Protein AF-A0A0F9JEU8-F1 (afdb_monomer)

Nearest PDB structures (foldseek):
  6m6z-assembly1_D  TM=2.615E-01  e=7.622E-01  Escherichia coli
  2ra1-assembly1_A  TM=3.436E-01  e=4.780E+00  Geobacillus stearothermophilus
  7e59-assembly2_A  TM=3.565E-01  e=8.970E+00  Homo sapiens

Sequence (219 aa):
MAKIRLFDRTQVGPTRAGAVKPGFNLAGGAGTAEIGAATSKFAGDIFNDLVATRAANEEAAFQGEVNTAIQGFETFVAANPGVGYDKLEKERDKMMTALDKAGQAATTRRAQQNNKNFMLKNKDFINQRTQTSMEAIRSKQELLTYESHRKKFMNNFDRAGLTELNEDMIESGLLNPEVTAAQQESDFAIIDKAERKVAVSNSVGIGFDAWQATITPED

Organism: NCBI:txid412755

Radius of gyration: 42.59 Å; Cα contacts (8 Å, |Δi|>4): 93; chains: 1; bounding box: 104×50×126 Å

Secondary structure (DSSP, 8-state):
----------------S----------SHHHHHHHHHHHHHHHHHHHHHHHHHHHHHHHHHHHHHHHHHHHHHHHHHHH-TT--HHHHHHHHHHHHHHHHHHHH--SSHHHHHHHHHHHHHHHHHHHHHHHHHHHHHHHHHHHHHHHHHHHHHHHTT-HHHHHHHHHHHHHTTSS-HHHHHHHHHHHHHHHHHHHHHHHHHHHHHHHHHHHHHHHS---

Structure (mmCIF, N/CA/C/O backbone):
data_AF-A0A0F9JEU8-F1
#
_entry.id   AF-A0A0F9JEU8-F1
#
loop_
_atom_site.group_PDB
_atom_site.id
_atom_site.type_symbol
_atom_site.label_atom_id
_atom_site.label_alt_id
_atom_site.label_comp_id
_atom_site.label_asym_id
_atom_site.label_entity_id
_atom_site.label_seq_id
_atom_site.pdbx_PDB_ins_code
_atom_site.Cartn_x
_atom_site.Cartn_y
_atom_site.Cartn_z
_atom_site.occupancy
_atom_site.B_iso_or_equiv
_atom_site.auth_seq_id
_atom_site.auth_comp_id
_atom_site.auth_asym_id
_atom_site.auth_atom_id
_atom_site.pdbx_PDB_model_num
ATOM 1 N N . MET A 1 1 ? 66.459 -28.095 -10.317 1.00 45.06 1 MET A N 1
ATOM 2 C CA . MET A 1 1 ? 67.278 -26.944 -10.755 1.00 45.06 1 MET A CA 1
ATOM 3 C C . MET A 1 1 ? 68.255 -27.412 -11.820 1.00 45.06 1 MET A C 1
ATOM 5 O O . MET A 1 1 ? 69.114 -28.219 -11.498 1.00 45.06 1 MET A O 1
ATOM 9 N N . ALA A 1 2 ? 68.150 -26.923 -13.054 1.00 34.38 2 ALA A N 1
ATOM 10 C CA . ALA A 1 2 ? 69.249 -27.004 -14.015 1.00 34.38 2 ALA A CA 1
ATOM 11 C C . ALA A 1 2 ? 69.164 -25.820 -14.986 1.00 34.38 2 ALA A C 1
ATOM 13 O O . ALA A 1 2 ? 68.094 -25.486 -15.485 1.00 34.38 2 ALA A O 1
ATOM 14 N N . LYS A 1 3 ? 70.307 -25.149 -15.131 1.00 41.06 3 LYS A N 1
ATOM 15 C CA . LYS A 1 3 ? 70.528 -23.842 -15.753 1.00 41.06 3 LYS A CA 1
ATOM 16 C C . LYS A 1 3 ? 70.492 -23.908 -17.282 1.00 41.06 3 LYS A C 1
ATOM 18 O O . LYS A 1 3 ? 71.005 -24.848 -17.881 1.00 41.06 3 LYS A O 1
ATOM 23 N N . ILE A 1 4 ? 69.986 -22.831 -17.876 1.00 36.28 4 ILE A N 1
ATOM 24 C CA . ILE A 1 4 ? 70.120 -22.471 -19.292 1.00 36.28 4 ILE A CA 1
ATOM 25 C C . ILE A 1 4 ? 71.612 -22.318 -19.644 1.00 36.28 4 ILE A C 1
ATOM 27 O O . ILE A 1 4 ? 72.352 -21.661 -18.909 1.00 36.28 4 ILE A O 1
ATOM 31 N N . ARG A 1 5 ? 72.043 -22.870 -20.787 1.00 41.50 5 ARG A N 1
ATOM 32 C CA . ARG A 1 5 ? 73.266 -22.451 -21.493 1.00 41.50 5 ARG A CA 1
ATOM 33 C C . ARG A 1 5 ? 72.882 -21.843 -22.842 1.00 41.50 5 ARG A C 1
ATOM 35 O O . ARG A 1 5 ? 72.136 -22.449 -23.605 1.00 41.50 5 ARG A O 1
ATOM 42 N N . LEU A 1 6 ? 73.378 -20.630 -23.081 1.00 38.28 6 LEU A N 1
ATOM 43 C CA . LEU A 1 6 ? 73.262 -19.878 -24.327 1.00 38.28 6 LEU A CA 1
ATOM 44 C C . LEU A 1 6 ? 74.212 -20.445 -25.400 1.00 38.28 6 LEU A C 1
ATOM 46 O O . LEU A 1 6 ? 75.369 -20.710 -25.098 1.00 38.28 6 LEU A O 1
ATOM 50 N N . PHE A 1 7 ? 73.668 -20.547 -26.616 1.00 43.84 7 PHE A N 1
ATOM 51 C CA . PHE A 1 7 ? 74.262 -20.539 -27.963 1.00 43.84 7 PHE A CA 1
ATOM 52 C C . PHE A 1 7 ? 75.636 -21.172 -28.213 1.00 43.84 7 PHE A C 1
ATOM 54 O O . PHE A 1 7 ? 76.659 -20.667 -27.763 1.00 43.84 7 PHE A O 1
ATOM 61 N N . ASP A 1 8 ? 75.648 -22.110 -29.162 1.00 37.62 8 ASP A N 1
ATOM 62 C CA . ASP A 1 8 ? 76.739 -22.203 -30.128 1.00 37.62 8 ASP A CA 1
ATOM 63 C C . ASP A 1 8 ? 76.172 -22.093 -31.554 1.00 37.62 8 ASP A C 1
ATOM 65 O O . ASP A 1 8 ? 75.192 -22.753 -31.910 1.00 37.62 8 ASP A O 1
ATOM 69 N N . ARG A 1 9 ? 76.733 -21.173 -32.345 1.00 47.56 9 ARG A N 1
ATOM 70 C CA . ARG A 1 9 ? 76.374 -20.928 -33.748 1.00 47.56 9 ARG A CA 1
ATOM 71 C C . ARG A 1 9 ? 77.194 -21.879 -34.608 1.00 47.56 9 ARG A C 1
ATOM 73 O O . ARG A 1 9 ? 78.380 -21.635 -34.794 1.00 47.56 9 ARG A O 1
ATOM 80 N N . THR A 1 10 ? 76.566 -22.855 -35.255 1.00 40.06 10 THR A N 1
ATOM 81 C CA . THR A 1 10 ? 77.188 -23.530 -36.402 1.00 40.06 10 THR A CA 1
ATOM 82 C C . THR A 1 10 ? 76.207 -23.699 -37.562 1.00 40.06 10 THR A C 1
ATOM 84 O O . THR A 1 10 ? 75.239 -24.442 -37.514 1.00 40.06 10 THR A O 1
ATOM 87 N N . GLN A 1 11 ? 76.504 -22.909 -38.595 1.00 37.16 11 GLN A N 1
ATOM 88 C CA . GLN A 1 11 ? 76.513 -23.263 -40.013 1.00 37.16 11 GLN A CA 1
ATOM 89 C C . GLN A 1 11 ? 75.235 -23.823 -40.655 1.00 37.16 11 GLN A C 1
ATOM 91 O O . GLN A 1 11 ? 74.875 -24.991 -40.565 1.00 37.16 11 GLN A O 1
ATOM 96 N N . VAL A 1 12 ? 74.638 -22.935 -41.446 1.00 42.06 12 VAL A N 1
ATOM 97 C CA . VAL A 1 12 ? 73.643 -23.201 -42.481 1.00 42.06 12 VAL A CA 1
ATOM 98 C C . VAL A 1 12 ? 74.287 -24.022 -43.608 1.00 42.06 12 VAL A C 1
ATOM 100 O O . VAL A 1 12 ? 75.257 -23.572 -44.217 1.00 42.06 12 VAL A O 1
ATOM 103 N N . GLY A 1 13 ? 73.732 -25.199 -43.903 1.00 34.91 13 GLY A N 1
ATOM 104 C CA . GLY A 1 13 ? 73.952 -25.947 -45.147 1.00 34.91 13 GLY A CA 1
ATOM 105 C C . GLY A 1 13 ? 72.694 -25.882 -46.030 1.00 34.91 13 GLY A C 1
ATOM 106 O O . GLY A 1 13 ? 71.591 -25.798 -45.486 1.00 34.91 13 GLY A O 1
ATOM 107 N N . PRO A 1 14 ? 72.809 -25.863 -47.372 1.00 47.00 14 PRO A N 1
ATOM 108 C CA . PRO A 1 14 ? 71.708 -25.471 -48.243 1.00 47.00 14 PRO A CA 1
ATOM 109 C C . PRO A 1 14 ? 70.804 -26.664 -48.561 1.00 47.00 14 PRO A C 1
ATOM 111 O O . PRO A 1 14 ? 71.251 -27.638 -49.165 1.00 47.00 14 PRO A O 1
ATOM 114 N N . THR A 1 15 ? 69.509 -26.557 -48.258 1.00 43.34 15 THR A N 1
ATOM 115 C CA . THR A 1 15 ? 68.510 -27.492 -48.793 1.00 43.34 15 THR A CA 1
ATOM 116 C C . THR A 1 15 ? 67.607 -26.767 -49.780 1.00 43.34 15 THR A C 1
ATOM 118 O O . THR A 1 15 ? 66.975 -25.755 -49.478 1.00 43.34 15 THR A O 1
ATOM 121 N N . ARG A 1 16 ? 67.636 -27.285 -51.008 1.00 39.69 16 ARG A N 1
ATOM 122 C CA . ARG A 1 16 ? 66.958 -26.813 -52.214 1.00 39.69 16 ARG A CA 1
ATOM 123 C C . ARG A 1 16 ? 65.457 -26.572 -52.022 1.00 39.69 16 ARG A C 1
ATOM 125 O O . ARG A 1 16 ? 64.758 -27.389 -51.437 1.00 39.69 16 ARG A O 1
ATOM 132 N N . ALA A 1 17 ? 65.020 -25.467 -52.629 1.00 47.41 17 ALA A N 1
ATOM 133 C CA . ALA A 1 17 ? 63.797 -25.285 -53.412 1.00 47.41 17 ALA A CA 1
ATOM 134 C C . ALA A 1 17 ? 62.627 -26.237 -53.107 1.00 47.41 17 ALA A C 1
ATOM 136 O O . ALA A 1 17 ? 62.612 -27.389 -53.530 1.00 47.41 17 ALA A O 1
ATOM 137 N N . GLY A 1 18 ? 61.606 -25.687 -52.452 1.00 39.47 18 GLY A N 1
ATOM 138 C CA . GLY A 1 18 ? 60.328 -26.367 -52.242 1.00 39.47 18 GLY A CA 1
ATOM 139 C C . GLY A 1 18 ? 59.450 -25.770 -51.145 1.00 39.47 18 GLY A C 1
ATOM 140 O O . GLY A 1 18 ? 58.496 -26.413 -50.728 1.00 39.47 18 GLY A O 1
ATOM 141 N N . ALA A 1 19 ? 59.742 -24.562 -50.649 1.00 40.84 19 ALA A N 1
ATOM 142 C CA . ALA A 1 19 ? 58.803 -23.839 -49.804 1.00 40.84 19 ALA A CA 1
ATOM 143 C C . ALA A 1 19 ? 57.653 -23.328 -50.681 1.00 40.84 19 ALA A C 1
ATOM 145 O O . ALA A 1 19 ? 57.771 -22.283 -51.326 1.00 40.84 19 ALA A O 1
ATOM 146 N N . VAL A 1 20 ? 56.535 -24.054 -50.697 1.00 45.78 20 VAL A N 1
ATOM 147 C CA . VAL A 1 20 ? 55.245 -23.469 -51.067 1.00 45.78 20 VAL A CA 1
ATOM 148 C C . VAL A 1 20 ? 54.921 -22.453 -49.974 1.00 45.78 20 VAL A C 1
ATOM 150 O O . VAL A 1 20 ? 54.308 -22.766 -48.957 1.00 45.78 20 VAL A O 1
ATOM 153 N N . LYS A 1 21 ? 55.408 -21.219 -50.149 1.00 40.53 21 LYS A N 1
ATOM 154 C CA . LYS A 1 21 ? 54.813 -20.060 -49.488 1.00 40.53 21 LYS A CA 1
ATOM 155 C C . LYS A 1 21 ? 53.321 -20.093 -49.839 1.00 40.53 21 LYS A C 1
ATOM 157 O O . LYS A 1 21 ? 53.025 -20.198 -51.032 1.00 40.53 21 LYS A O 1
ATOM 162 N N . PRO A 1 22 ? 52.382 -19.948 -48.888 1.00 42.78 22 PRO A N 1
ATOM 163 C CA . PRO A 1 22 ? 51.077 -19.441 -49.267 1.00 42.78 22 PRO A CA 1
ATOM 164 C C . PRO A 1 22 ? 51.339 -18.069 -49.889 1.00 42.78 22 PRO A C 1
ATOM 166 O O . PRO A 1 22 ? 51.809 -17.140 -49.229 1.00 42.78 22 PRO A O 1
ATOM 169 N N . GLY A 1 23 ? 51.188 -17.998 -51.209 1.00 41.78 23 GLY A N 1
ATOM 170 C CA . GLY A 1 23 ? 51.388 -16.779 -51.963 1.00 41.78 23 GLY A CA 1
ATOM 171 C C . GLY A 1 23 ? 50.326 -15.787 -51.534 1.00 41.78 23 GLY A C 1
ATOM 172 O O . GLY A 1 23 ? 49.188 -15.871 -51.982 1.00 41.78 23 GLY A O 1
ATOM 173 N N . PHE A 1 24 ? 50.695 -14.839 -50.677 1.00 46.44 24 PHE A N 1
ATOM 174 C CA . PHE A 1 24 ? 49.938 -13.607 -50.517 1.00 46.44 24 PHE A CA 1
ATOM 175 C C . PHE A 1 24 ? 50.181 -12.775 -51.784 1.00 46.44 24 PHE A C 1
ATOM 177 O O . PHE A 1 24 ? 51.025 -11.881 -51.828 1.00 46.44 24 PHE A O 1
ATOM 184 N N . ASN A 1 25 ? 49.514 -13.162 -52.873 1.00 42.53 25 ASN A N 1
ATOM 185 C CA . ASN A 1 25 ? 49.519 -12.414 -54.120 1.00 42.53 25 ASN A CA 1
ATOM 186 C C . ASN A 1 25 ? 48.622 -11.183 -53.927 1.00 42.53 25 ASN A C 1
ATOM 188 O O . ASN A 1 25 ? 47.421 -11.229 -54.159 1.00 42.53 25 ASN A O 1
ATOM 192 N N . LEU A 1 26 ? 49.227 -10.064 -53.521 1.00 47.22 26 LEU A N 1
ATOM 193 C CA . LEU A 1 26 ? 48.614 -8.725 -53.527 1.00 47.22 26 LEU A CA 1
ATOM 194 C C . LEU A 1 26 ? 48.578 -8.098 -54.936 1.00 47.22 26 LEU A C 1
ATOM 196 O O . LEU A 1 26 ? 48.436 -6.888 -55.085 1.00 47.22 26 LEU A O 1
ATOM 200 N N . ALA A 1 27 ? 48.724 -8.905 -55.987 1.00 46.31 27 ALA A N 1
ATOM 201 C CA . ALA A 1 27 ? 48.757 -8.455 -57.372 1.00 46.31 27 ALA A CA 1
ATOM 202 C C . ALA A 1 27 ? 47.426 -8.775 -58.064 1.00 46.31 27 ALA A C 1
ATOM 204 O O . ALA A 1 27 ? 47.308 -9.718 -58.839 1.00 46.31 27 ALA A O 1
ATOM 205 N N . GLY A 1 28 ? 46.406 -7.985 -57.748 1.00 42.31 28 GLY A N 1
ATOM 206 C CA . GLY A 1 28 ? 45.113 -8.000 -58.422 1.00 42.31 28 GLY A CA 1
ATOM 207 C C . GLY A 1 28 ? 44.112 -7.203 -57.603 1.00 42.31 28 GLY A C 1
ATOM 208 O O . GLY A 1 28 ? 43.964 -7.466 -56.413 1.00 42.31 28 GLY A O 1
ATOM 209 N N . GLY A 1 29 ? 43.413 -6.243 -58.215 1.00 50.72 29 GLY A N 1
ATOM 210 C CA . GLY A 1 29 ? 42.419 -5.383 -57.546 1.00 50.72 29 GLY A CA 1
ATOM 211 C C . GLY A 1 29 ? 41.265 -6.121 -56.842 1.00 50.72 29 GLY A C 1
ATOM 212 O O . GLY A 1 29 ? 40.431 -5.480 -56.214 1.00 50.72 29 GLY A O 1
ATOM 213 N N . ALA A 1 30 ? 41.233 -7.455 -56.915 1.00 51.88 30 ALA A N 1
ATOM 214 C CA . ALA A 1 30 ? 40.370 -8.337 -56.138 1.00 51.88 30 ALA A CA 1
ATOM 215 C C . ALA A 1 30 ? 40.839 -8.525 -54.679 1.00 51.88 30 ALA A C 1
ATOM 217 O O . ALA A 1 30 ? 40.004 -8.557 -53.784 1.00 51.88 30 ALA A O 1
ATOM 218 N N . GLY A 1 31 ? 42.149 -8.571 -54.396 1.00 48.16 31 GLY A N 1
ATOM 219 C CA . GLY A 1 31 ? 42.655 -8.803 -53.032 1.00 48.16 31 GLY A CA 1
ATOM 220 C C . GLY A 1 31 ? 42.423 -7.620 -52.087 1.00 48.16 31 GLY A C 1
ATOM 221 O O . GLY A 1 31 ? 42.107 -7.797 -50.914 1.00 48.16 31 GLY A O 1
ATOM 222 N N . THR A 1 32 ? 42.500 -6.391 -52.600 1.00 53.47 32 THR A N 1
ATOM 223 C CA . THR A 1 32 ? 42.121 -5.179 -51.855 1.00 53.47 32 THR A CA 1
ATOM 224 C C . THR A 1 32 ? 40.610 -5.078 -51.647 1.00 53.47 32 THR A C 1
ATOM 226 O O . THR A 1 32 ? 40.179 -4.588 -50.606 1.00 53.47 32 THR A O 1
ATOM 229 N N . ALA A 1 33 ? 39.805 -5.572 -52.593 1.00 55.12 33 ALA A N 1
ATOM 230 C CA . ALA A 1 33 ? 38.350 -5.627 -52.468 1.00 55.12 33 ALA A CA 1
ATOM 231 C C . ALA A 1 33 ? 37.895 -6.695 -51.458 1.00 55.12 33 ALA A C 1
ATOM 233 O O . ALA A 1 33 ? 36.996 -6.433 -50.664 1.00 55.12 33 ALA A O 1
ATOM 234 N N . GLU A 1 34 ? 38.545 -7.860 -51.424 1.00 55.25 34 GLU A N 1
ATOM 235 C CA . GLU A 1 34 ? 38.270 -8.929 -50.454 1.00 55.25 34 GLU A CA 1
ATOM 236 C C . GLU A 1 34 ? 38.723 -8.558 -49.036 1.00 55.25 34 GLU A C 1
ATOM 238 O O . GLU A 1 34 ? 37.967 -8.754 -48.083 1.00 55.25 34 GLU A O 1
ATOM 243 N N . ILE A 1 35 ? 39.904 -7.945 -48.884 1.00 56.97 35 ILE A N 1
ATOM 244 C CA . ILE A 1 35 ? 40.348 -7.393 -47.594 1.00 56.97 35 ILE A CA 1
ATOM 245 C C . ILE A 1 35 ? 39.413 -6.257 -47.169 1.00 56.97 35 ILE A C 1
ATOM 247 O O . ILE A 1 35 ? 38.987 -6.222 -46.017 1.00 56.97 35 ILE A O 1
ATOM 251 N N . GLY A 1 36 ? 39.024 -5.366 -48.085 1.00 58.28 36 GLY A N 1
ATOM 252 C CA . GLY A 1 36 ? 38.060 -4.297 -47.821 1.00 58.28 36 GLY A CA 1
ATOM 253 C C . GLY A 1 36 ? 36.711 -4.838 -47.345 1.00 58.28 36 GLY A C 1
ATOM 254 O O . GLY A 1 36 ? 36.214 -4.409 -46.310 1.00 58.28 36 GLY A O 1
ATOM 255 N N . ALA A 1 37 ? 36.166 -5.850 -48.022 1.00 61.12 37 ALA A N 1
ATOM 256 C CA . ALA A 1 37 ? 34.910 -6.492 -47.649 1.00 61.12 37 ALA A CA 1
ATOM 257 C C . ALA A 1 37 ? 34.995 -7.215 -46.294 1.00 61.12 37 ALA A C 1
ATOM 259 O O . ALA A 1 37 ? 34.089 -7.079 -45.473 1.00 61.12 37 ALA A O 1
ATOM 260 N N . ALA A 1 38 ? 36.087 -7.936 -46.021 1.00 58.25 38 ALA A N 1
ATOM 261 C CA . ALA A 1 38 ? 36.302 -8.601 -44.736 1.00 58.25 38 ALA A CA 1
ATOM 262 C C . ALA A 1 38 ? 36.457 -7.595 -43.584 1.00 58.25 38 ALA A C 1
ATOM 264 O O . ALA A 1 38 ? 35.874 -7.781 -42.517 1.00 58.25 38 ALA A O 1
ATOM 265 N N . THR A 1 39 ? 37.181 -6.496 -43.814 1.00 57.69 39 THR A N 1
ATOM 266 C CA . THR A 1 39 ? 37.390 -5.440 -42.812 1.00 57.69 39 THR A CA 1
ATOM 267 C C . THR A 1 39 ? 36.103 -4.648 -42.565 1.00 57.69 39 THR A C 1
ATOM 269 O O . THR A 1 39 ? 35.772 -4.367 -41.417 1.00 57.69 39 THR A O 1
ATOM 272 N N . SER A 1 40 ? 35.327 -4.342 -43.613 1.00 60.47 40 SER A N 1
ATOM 273 C CA . SER A 1 40 ? 34.014 -3.695 -43.490 1.00 60.47 40 SER A CA 1
ATOM 274 C C . SER A 1 40 ? 32.988 -4.588 -42.794 1.00 60.47 40 SER A C 1
ATOM 276 O O . SER A 1 40 ? 32.212 -4.089 -41.984 1.00 60.47 40 SER A O 1
ATOM 278 N N . LYS A 1 41 ? 32.999 -5.900 -43.060 1.00 66.50 41 LYS A N 1
ATOM 279 C CA . LYS A 1 41 ? 32.137 -6.864 -42.367 1.00 66.50 41 LYS A CA 1
ATOM 280 C C . LYS A 1 41 ? 32.501 -6.973 -40.886 1.00 66.50 41 LYS A C 1
ATOM 282 O O . LYS A 1 41 ? 31.626 -6.827 -40.046 1.00 66.50 41 LYS A O 1
ATOM 287 N N . PHE A 1 42 ? 33.786 -7.116 -40.564 1.00 67.12 42 PHE A N 1
ATOM 288 C CA . PHE A 1 42 ? 34.275 -7.132 -39.181 1.00 67.12 42 PHE A CA 1
ATOM 289 C C . PHE A 1 42 ? 33.932 -5.840 -38.424 1.00 67.12 42 PHE A C 1
ATOM 291 O O . PHE A 1 42 ? 33.458 -5.890 -37.292 1.00 67.12 42 PHE A O 1
ATOM 298 N N . ALA A 1 43 ? 34.107 -4.677 -39.060 1.00 69.19 43 ALA A N 1
ATOM 299 C CA . ALA A 1 43 ? 33.722 -3.392 -38.480 1.00 69.19 43 ALA A CA 1
ATOM 300 C C . ALA A 1 43 ? 32.199 -3.273 -38.277 1.00 69.19 43 ALA A C 1
ATOM 302 O O . ALA A 1 43 ? 31.759 -2.737 -37.261 1.00 69.19 43 ALA A O 1
ATOM 303 N N . GLY A 1 44 ? 31.398 -3.794 -39.212 1.00 78.69 44 GLY A N 1
ATOM 304 C CA . GLY A 1 44 ? 29.940 -3.851 -39.098 1.00 78.69 44 GLY A CA 1
ATOM 305 C C . GLY A 1 44 ? 29.468 -4.767 -37.968 1.00 78.69 44 GLY A C 1
ATOM 306 O O . GLY A 1 44 ? 28.603 -4.373 -37.190 1.00 78.69 44 GLY A O 1
ATOM 307 N N . ASP A 1 45 ? 30.072 -5.947 -37.835 1.00 81.56 45 ASP A N 1
ATOM 308 C CA . ASP A 1 45 ? 29.747 -6.922 -36.790 1.00 81.56 45 ASP A CA 1
ATOM 309 C C . ASP A 1 45 ? 30.096 -6.367 -35.396 1.00 81.56 45 ASP A C 1
ATOM 311 O O . ASP A 1 45 ? 29.244 -6.358 -34.510 1.00 81.56 45 ASP A O 1
ATOM 315 N N . ILE A 1 46 ? 31.282 -5.766 -35.225 1.00 81.06 46 ILE A N 1
ATOM 316 C CA . ILE A 1 46 ? 31.672 -5.101 -33.966 1.00 81.06 46 ILE A CA 1
ATOM 317 C C . ILE A 1 46 ? 30.736 -3.938 -33.623 1.00 81.06 46 ILE A C 1
ATOM 319 O O . ILE A 1 46 ? 30.356 -3.763 -32.464 1.00 81.06 46 ILE A O 1
ATOM 323 N N . PHE A 1 47 ? 30.363 -3.121 -34.609 1.00 80.44 47 PHE A N 1
ATOM 324 C CA . PHE A 1 47 ? 29.437 -2.014 -34.384 1.00 80.44 47 PHE A CA 1
ATOM 325 C C . PHE A 1 47 ? 28.054 -2.516 -33.945 1.00 80.44 47 PHE A C 1
ATOM 327 O O . PHE A 1 47 ? 27.474 -1.979 -33.000 1.00 80.44 47 PHE A O 1
ATOM 334 N N . ASN A 1 48 ? 27.547 -3.572 -34.583 1.00 84.31 48 ASN A N 1
ATOM 335 C CA . ASN A 1 48 ? 26.280 -4.197 -34.212 1.00 84.31 48 ASN A CA 1
ATOM 336 C C . ASN A 1 48 ? 26.322 -4.771 -32.788 1.00 84.31 48 ASN A 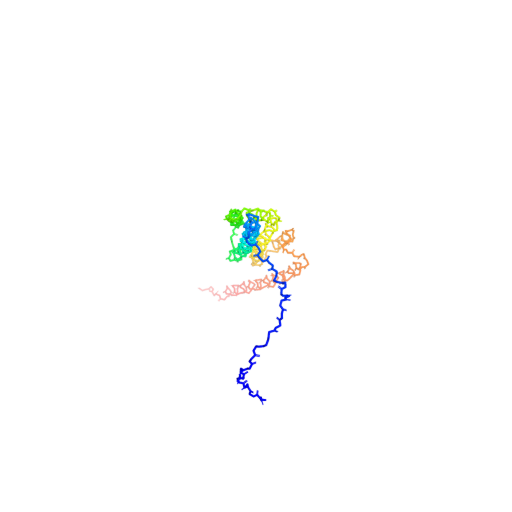C 1
ATOM 338 O O . ASN A 1 48 ? 25.381 -4.551 -32.020 1.00 84.31 48 ASN A O 1
ATOM 342 N N . ASP A 1 49 ? 27.421 -5.425 -32.408 1.00 87.38 49 ASP A N 1
ATOM 343 C CA . ASP A 1 49 ? 27.627 -5.952 -31.054 1.00 87.38 49 ASP A CA 1
ATOM 344 C C . ASP A 1 49 ? 27.692 -4.835 -30.003 1.00 87.38 49 ASP A C 1
ATOM 346 O O . ASP A 1 49 ? 27.080 -4.941 -28.936 1.00 87.38 49 ASP A O 1
ATOM 350 N N . LEU A 1 50 ? 28.36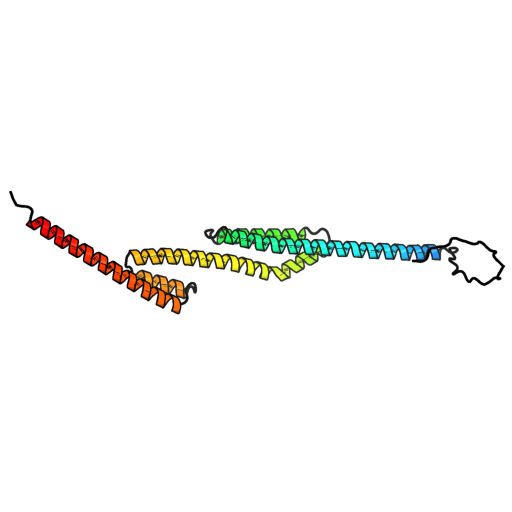2 -3.719 -30.309 1.00 86.38 50 LEU A N 1
ATOM 351 C CA . LEU A 1 50 ? 28.415 -2.539 -29.438 1.00 86.38 50 LEU A CA 1
ATOM 352 C C . LEU A 1 50 ? 27.028 -1.919 -29.231 1.00 86.38 50 LEU A C 1
ATOM 354 O O . LEU A 1 50 ? 26.655 -1.595 -28.101 1.00 86.38 50 LEU A O 1
ATOM 358 N N . VAL A 1 51 ? 26.239 -1.776 -30.300 1.00 86.06 51 VAL A N 1
ATOM 359 C CA . VAL A 1 51 ? 24.866 -1.253 -30.220 1.00 86.06 51 VAL A CA 1
ATOM 360 C C . VAL A 1 51 ? 23.962 -2.202 -29.429 1.00 86.06 51 VAL A C 1
ATOM 362 O O . VAL A 1 51 ? 23.170 -1.742 -28.604 1.00 86.06 51 VAL A O 1
ATOM 365 N N . ALA A 1 52 ? 24.091 -3.516 -29.631 1.00 88.19 52 ALA A N 1
ATOM 366 C CA . ALA A 1 52 ? 23.342 -4.518 -28.876 1.00 88.19 52 ALA A CA 1
ATOM 367 C C . ALA A 1 52 ? 23.703 -4.499 -27.383 1.00 88.19 52 ALA A C 1
ATOM 369 O O . ALA A 1 52 ? 22.808 -4.500 -26.538 1.00 88.19 52 ALA A O 1
ATOM 370 N N . THR A 1 53 ? 24.994 -4.406 -27.064 1.00 91.44 53 THR A N 1
ATOM 371 C CA . THR A 1 53 ? 25.493 -4.316 -25.685 1.00 91.44 53 THR A CA 1
ATOM 372 C C . THR A 1 53 ? 24.988 -3.051 -24.999 1.00 91.44 53 THR A C 1
ATOM 374 O O . THR A 1 53 ? 24.492 -3.104 -23.876 1.00 91.44 53 THR A O 1
ATOM 377 N N . ARG A 1 54 ? 25.042 -1.902 -25.685 1.00 90.62 54 ARG A N 1
ATOM 378 C CA . ARG A 1 54 ? 24.506 -0.645 -25.151 1.00 90.62 54 ARG A CA 1
ATOM 379 C C . ARG A 1 54 ? 23.009 -0.741 -24.870 1.00 90.62 54 ARG A C 1
ATOM 381 O O . ARG A 1 54 ? 22.573 -0.301 -23.812 1.00 90.62 54 ARG A O 1
ATOM 388 N N . ALA A 1 55 ? 22.240 -1.340 -25.779 1.00 90.56 55 ALA A N 1
ATOM 389 C CA . ALA A 1 55 ? 20.810 -1.536 -25.575 1.00 90.56 55 ALA A CA 1
ATOM 390 C C . ALA A 1 55 ? 20.510 -2.431 -24.360 1.00 90.56 55 ALA A C 1
ATOM 392 O O . ALA A 1 55 ? 19.615 -2.114 -23.584 1.00 90.56 55 ALA A O 1
ATOM 393 N N . ALA A 1 56 ? 21.282 -3.504 -24.163 1.00 91.12 56 ALA A N 1
ATOM 394 C CA . ALA A 1 56 ? 21.144 -4.378 -22.998 1.00 91.12 56 ALA A CA 1
ATOM 395 C C . ALA A 1 56 ? 21.468 -3.652 -21.679 1.00 91.12 56 ALA A C 1
ATOM 397 O O . ALA A 1 56 ? 20.759 -3.820 -20.691 1.00 91.12 56 ALA A O 1
ATOM 398 N N . ASN A 1 57 ? 22.498 -2.801 -21.669 1.00 92.44 57 ASN A N 1
ATOM 399 C CA . ASN A 1 57 ? 22.846 -2.003 -20.490 1.00 92.44 57 ASN A CA 1
ATOM 400 C C . ASN A 1 57 ? 21.761 -0.969 -20.150 1.00 92.44 57 ASN A C 1
ATOM 402 O O . ASN A 1 57 ? 21.432 -0.792 -18.980 1.00 92.44 57 ASN A O 1
ATOM 406 N N . GLU A 1 58 ? 21.189 -0.300 -21.157 1.00 92.50 58 GLU A N 1
ATOM 407 C CA . GLU A 1 58 ? 20.074 0.643 -20.970 1.00 92.50 58 GLU A CA 1
ATOM 408 C C . GLU A 1 58 ? 18.810 -0.060 -20.455 1.00 92.50 58 GLU A C 1
ATOM 410 O O . GLU A 1 58 ? 18.121 0.466 -19.582 1.00 92.50 58 GLU A O 1
ATOM 415 N N . GLU A 1 59 ? 18.525 -1.265 -20.952 1.00 91.75 59 GLU A N 1
ATOM 416 C CA . GLU A 1 59 ? 17.428 -2.099 -20.460 1.00 91.75 59 GLU A CA 1
ATOM 417 C C . GLU A 1 59 ? 17.639 -2.503 -18.994 1.00 91.75 59 GLU A C 1
ATOM 419 O O . GLU A 1 59 ? 16.735 -2.352 -18.172 1.00 91.75 59 GLU A O 1
ATOM 424 N N . ALA A 1 60 ? 18.840 -2.966 -18.639 1.00 91.56 60 ALA A N 1
ATOM 425 C CA . ALA A 1 60 ? 19.169 -3.338 -17.265 1.00 91.56 60 ALA A CA 1
ATOM 426 C C . ALA A 1 60 ? 19.067 -2.141 -16.304 1.00 91.56 60 ALA A C 1
ATOM 428 O O . ALA A 1 60 ? 18.528 -2.277 -15.204 1.00 91.56 60 ALA A O 1
ATOM 429 N N . ALA A 1 61 ? 19.533 -0.962 -16.727 1.00 93.31 61 ALA A N 1
ATOM 430 C CA . ALA A 1 61 ? 19.407 0.268 -15.950 1.00 93.31 61 ALA A CA 1
ATOM 431 C C . ALA A 1 61 ? 17.935 0.626 -15.693 1.00 93.31 61 ALA A C 1
ATOM 433 O O . ALA A 1 61 ? 17.560 0.898 -14.553 1.00 93.31 61 ALA A O 1
ATOM 434 N N . PHE A 1 62 ? 17.088 0.540 -16.723 1.00 94.81 62 PHE A N 1
ATOM 435 C CA . PHE A 1 62 ? 15.658 0.813 -16.597 1.00 94.81 62 PHE A CA 1
ATOM 436 C C . PHE A 1 62 ? 14.947 -0.170 -15.655 1.00 94.81 62 PHE A C 1
ATOM 438 O O . PHE A 1 62 ? 14.164 0.237 -14.799 1.00 94.81 62 PHE A O 1
ATOM 445 N N . GLN A 1 63 ? 15.247 -1.468 -15.748 1.00 93.38 63 GLN A N 1
ATOM 446 C CA . GLN A 1 63 ? 14.698 -2.458 -14.811 1.00 93.38 63 GLN A CA 1
ATOM 447 C C . GLN A 1 63 ? 15.135 -2.178 -13.360 1.00 93.38 63 GLN A C 1
ATOM 449 O O . GLN A 1 63 ? 14.351 -2.357 -12.425 1.00 93.38 63 GLN A O 1
ATOM 454 N N . GLY A 1 64 ? 16.365 -1.691 -13.165 1.00 93.56 64 GLY A N 1
ATOM 455 C CA . GLY A 1 64 ? 16.850 -1.207 -11.872 1.00 93.56 64 GLY A CA 1
ATOM 456 C C . GLY A 1 64 ? 16.059 -0.004 -11.345 1.00 93.56 64 GLY A C 1
ATOM 457 O O . GLY A 1 64 ? 15.682 0.013 -10.169 1.00 93.56 64 GLY A O 1
ATOM 458 N N . GLU A 1 65 ? 15.745 0.967 -12.206 1.00 93.56 65 GLU A N 1
ATOM 459 C CA . GLU A 1 65 ? 14.890 2.111 -11.856 1.00 93.56 65 GLU A CA 1
ATOM 460 C C . GLU A 1 65 ? 13.479 1.674 -11.457 1.00 93.56 65 GLU A C 1
ATOM 462 O O . GLU A 1 65 ? 12.965 2.163 -10.454 1.00 93.56 65 GLU A O 1
ATOM 467 N N . VAL A 1 66 ? 12.875 0.717 -12.170 1.00 94.12 66 VAL A N 1
ATOM 468 C CA . VAL A 1 66 ? 11.548 0.175 -11.823 1.00 94.12 66 VAL A CA 1
ATOM 469 C C . VAL A 1 66 ? 11.548 -0.409 -10.412 1.00 94.12 66 VAL A C 1
ATOM 471 O O . VAL A 1 66 ? 10.697 -0.055 -9.595 1.00 94.12 66 VAL A O 1
ATOM 474 N N . ASN A 1 67 ? 12.523 -1.261 -10.092 1.00 92.81 67 ASN A N 1
ATOM 475 C CA . ASN A 1 67 ? 12.628 -1.855 -8.759 1.00 92.81 67 ASN A CA 1
ATOM 476 C C . ASN A 1 67 ? 12.847 -0.797 -7.670 1.00 92.81 67 ASN A C 1
ATOM 478 O O . ASN A 1 67 ? 12.212 -0.858 -6.616 1.00 92.81 67 ASN A O 1
ATOM 482 N N . THR A 1 68 ? 13.702 0.190 -7.941 1.00 94.62 68 THR A N 1
ATOM 483 C CA . THR A 1 68 ? 13.981 1.296 -7.015 1.00 94.62 68 THR A CA 1
ATOM 484 C C . THR A 1 68 ? 12.736 2.148 -6.775 1.00 94.62 68 THR A C 1
ATOM 486 O O . THR A 1 68 ? 12.451 2.517 -5.638 1.00 94.62 68 THR A O 1
ATOM 489 N N . ALA A 1 69 ? 11.960 2.431 -7.822 1.00 94.00 69 ALA A N 1
ATOM 490 C CA . ALA A 1 69 ? 10.734 3.212 -7.726 1.00 94.00 69 ALA A CA 1
ATOM 491 C C . ALA A 1 69 ? 9.673 2.501 -6.873 1.00 94.00 69 ALA A C 1
ATOM 493 O O . ALA A 1 69 ? 9.097 3.121 -5.980 1.00 94.00 69 ALA A O 1
ATOM 494 N N . ILE A 1 70 ? 9.478 1.194 -7.084 1.00 93.31 70 ILE A N 1
ATOM 495 C CA . ILE A 1 70 ? 8.554 0.380 -6.280 1.00 93.31 70 ILE A CA 1
ATOM 496 C C . ILE A 1 70 ? 8.981 0.374 -4.810 1.00 93.31 70 ILE A C 1
ATOM 498 O O . ILE A 1 70 ? 8.168 0.666 -3.940 1.00 93.31 70 ILE A O 1
ATOM 502 N N . GLN A 1 71 ? 10.255 0.096 -4.523 1.00 91.56 71 GLN A N 1
ATOM 503 C CA . GLN A 1 71 ? 10.771 0.101 -3.149 1.00 91.56 71 GLN A CA 1
ATOM 504 C C . GLN A 1 71 ? 10.665 1.483 -2.495 1.00 91.56 71 GLN A C 1
ATOM 506 O O . GLN A 1 71 ? 10.352 1.593 -1.308 1.00 91.56 71 GLN A O 1
ATOM 511 N N . GLY A 1 72 ? 10.901 2.549 -3.263 1.00 92.06 72 GLY A N 1
ATOM 512 C CA . GLY A 1 72 ? 10.716 3.925 -2.814 1.00 92.06 72 GLY A CA 1
ATOM 513 C C . GLY A 1 72 ? 9.263 4.209 -2.440 1.00 92.06 72 GLY A C 1
ATOM 514 O O . GLY A 1 72 ? 9.008 4.789 -1.385 1.00 92.06 72 GLY A O 1
ATOM 515 N N . PHE A 1 73 ? 8.310 3.741 -3.250 1.00 92.94 73 PHE A N 1
ATOM 516 C CA . PHE A 1 73 ? 6.885 3.846 -2.947 1.00 92.94 73 PHE A CA 1
ATOM 517 C C . PHE A 1 73 ? 6.500 3.035 -1.701 1.00 92.94 73 PHE A C 1
ATOM 519 O O . PHE A 1 73 ? 5.856 3.571 -0.805 1.00 92.94 73 PHE A O 1
ATOM 526 N N . GLU A 1 74 ? 6.947 1.783 -1.590 1.00 90.62 74 GLU A N 1
ATOM 527 C CA . GLU A 1 74 ? 6.723 0.933 -0.408 1.00 90.62 74 GLU A CA 1
ATOM 528 C C . GLU A 1 74 ? 7.261 1.593 0.871 1.00 90.62 74 GLU A C 1
ATOM 530 O O . GLU A 1 74 ? 6.578 1.644 1.896 1.00 90.62 74 GLU A O 1
ATOM 535 N N . THR A 1 75 ? 8.460 2.174 0.795 1.00 90.62 75 THR A N 1
ATOM 536 C CA . THR A 1 75 ? 9.078 2.914 1.902 1.00 90.62 75 THR A CA 1
ATOM 537 C C . THR A 1 75 ? 8.281 4.169 2.251 1.00 90.62 75 THR A C 1
ATOM 539 O O . THR A 1 75 ? 8.054 4.449 3.428 1.00 90.62 75 THR A O 1
ATOM 542 N N . PHE A 1 76 ? 7.819 4.921 1.247 1.00 89.56 76 PHE A N 1
ATOM 543 C CA . PHE A 1 76 ? 6.975 6.097 1.449 1.00 89.56 76 PHE A CA 1
ATOM 544 C C . PHE A 1 76 ? 5.666 5.733 2.155 1.00 89.56 76 PHE A C 1
ATOM 546 O O . PHE A 1 76 ? 5.300 6.381 3.135 1.00 89.56 76 PHE A O 1
ATOM 553 N N . VAL A 1 77 ? 4.995 4.678 1.694 1.00 87.81 77 VAL A N 1
ATOM 554 C CA . VAL A 1 77 ? 3.757 4.156 2.279 1.00 87.81 77 VAL A CA 1
ATOM 555 C C . VAL A 1 77 ? 3.987 3.736 3.737 1.00 87.81 77 VAL A C 1
ATOM 557 O O . VAL A 1 77 ? 3.245 4.160 4.623 1.00 87.81 77 VAL A O 1
ATOM 560 N N . ALA A 1 78 ? 5.063 2.995 4.017 1.00 85.12 78 ALA A N 1
ATOM 561 C CA . ALA A 1 78 ? 5.414 2.565 5.371 1.00 85.12 78 ALA A CA 1
ATOM 562 C C . ALA A 1 78 ? 5.755 3.731 6.318 1.00 85.12 78 ALA A C 1
ATOM 564 O O . ALA A 1 78 ? 5.388 3.698 7.492 1.00 85.12 78 ALA A O 1
ATOM 565 N N . ALA A 1 79 ? 6.433 4.768 5.819 1.00 86.75 79 ALA A N 1
ATOM 566 C CA . ALA A 1 79 ? 6.801 5.950 6.598 1.00 86.75 79 ALA A CA 1
ATOM 567 C C . ALA A 1 79 ? 5.620 6.901 6.860 1.00 86.75 79 ALA A C 1
ATOM 569 O O . ALA A 1 79 ? 5.708 7.766 7.731 1.00 86.7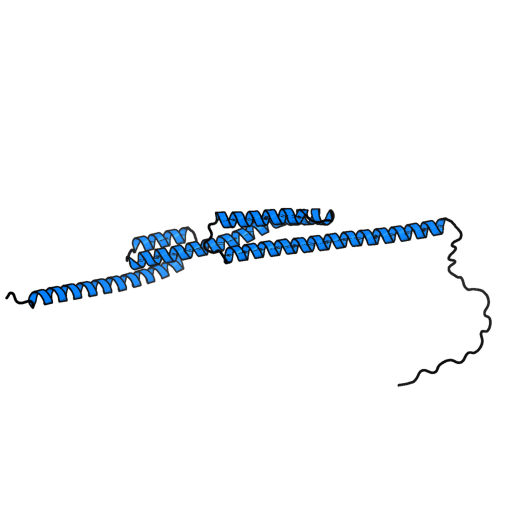5 79 ALA A O 1
ATOM 570 N N . ASN A 1 80 ? 4.517 6.756 6.121 1.00 85.19 80 ASN A N 1
ATOM 571 C CA . ASN A 1 80 ? 3.364 7.650 6.186 1.00 85.19 80 ASN A CA 1
ATOM 572 C C . ASN A 1 80 ? 2.061 6.892 6.507 1.00 85.19 80 ASN A C 1
ATOM 574 O O . ASN A 1 80 ? 1.082 7.009 5.766 1.00 85.19 80 ASN A O 1
ATOM 578 N N . PRO A 1 81 ? 1.990 6.168 7.640 1.00 77.44 81 PRO A N 1
ATOM 579 C CA . PRO A 1 81 ? 0.870 5.290 7.958 1.00 77.44 81 PRO A CA 1
ATOM 580 C C . PRO A 1 81 ? -0.423 6.031 8.298 1.00 77.44 81 PRO A C 1
ATOM 582 O O . PRO A 1 81 ? -1.407 5.371 8.571 1.00 77.44 81 PRO A O 1
ATOM 585 N N . GLY A 1 82 ? -0.449 7.368 8.328 1.00 76.25 82 GLY A N 1
ATOM 586 C CA . GLY A 1 82 ? -1.652 8.183 8.567 1.00 76.25 82 GLY A CA 1
ATOM 587 C C . GLY A 1 82 ? -2.097 8.999 7.350 1.00 76.25 82 GLY A C 1
ATOM 588 O O . GLY A 1 82 ? -2.996 9.828 7.453 1.00 76.25 82 GLY A O 1
ATOM 589 N N . VAL A 1 83 ? -1.433 8.833 6.204 1.00 82.31 83 VAL A N 1
ATOM 590 C CA . VAL A 1 83 ? -1.797 9.552 4.983 1.00 82.31 83 VAL A CA 1
ATOM 591 C C . VAL A 1 83 ? -3.050 8.929 4.365 1.00 82.31 83 VAL A C 1
ATOM 593 O O . VAL A 1 83 ? -3.169 7.710 4.280 1.00 82.31 83 VAL A O 1
ATOM 596 N N . GLY A 1 84 ? -3.979 9.784 3.928 1.00 81.38 84 GLY A N 1
ATOM 597 C CA . GLY A 1 84 ? -5.191 9.355 3.235 1.00 81.38 84 GLY A CA 1
ATOM 598 C C . GLY A 1 84 ? -4.900 8.709 1.878 1.00 81.38 84 GLY A C 1
ATOM 599 O O . GLY A 1 84 ? -3.941 9.079 1.189 1.00 81.38 84 GLY A O 1
ATOM 600 N N . TYR A 1 85 ? -5.766 7.776 1.487 1.00 82.19 85 TYR A N 1
ATOM 601 C CA . TYR A 1 85 ? -5.637 6.964 0.277 1.00 82.19 85 TYR A CA 1
ATOM 602 C C . TYR A 1 85 ? -5.438 7.807 -0.995 1.00 82.19 85 TYR A C 1
ATOM 604 O O . TYR A 1 85 ? -4.519 7.536 -1.762 1.00 82.19 85 TYR A O 1
ATOM 612 N N . ASP A 1 86 ? -6.161 8.921 -1.142 1.00 86.44 86 ASP A N 1
ATOM 613 C CA . ASP A 1 86 ? -6.023 9.848 -2.279 1.00 86.44 86 ASP A CA 1
ATOM 614 C C . ASP A 1 86 ? -4.590 10.355 -2.492 1.00 86.44 86 ASP A C 1
ATOM 616 O O . ASP A 1 86 ? -4.149 10.609 -3.615 1.00 86.44 86 ASP A O 1
ATOM 620 N N . LYS A 1 87 ? -3.841 10.562 -1.403 1.00 88.50 87 LYS A N 1
ATOM 621 C CA . LYS A 1 87 ? -2.456 11.033 -1.482 1.00 88.50 87 LYS A CA 1
ATOM 622 C C . LYS A 1 87 ? -1.503 9.881 -1.798 1.00 88.50 87 LYS A C 1
ATOM 624 O O . LYS A 1 87 ? -0.544 10.107 -2.533 1.00 88.50 87 LYS A O 1
ATOM 629 N N . LEU A 1 88 ? -1.777 8.672 -1.304 1.00 88.62 88 LEU A N 1
ATOM 630 C CA . LEU A 1 88 ? -1.035 7.473 -1.700 1.00 88.62 88 LEU A CA 1
ATOM 631 C C . LEU A 1 88 ? -1.234 7.177 -3.195 1.00 88.62 88 LEU A C 1
ATOM 633 O O . LEU A 1 88 ? -0.260 6.906 -3.892 1.00 88.62 88 LEU A O 1
ATOM 637 N N . GLU A 1 89 ? -2.456 7.322 -3.714 1.00 89.94 89 GLU A N 1
ATOM 638 C CA . GLU A 1 89 ? -2.740 7.137 -5.142 1.00 89.94 89 GLU A CA 1
ATOM 639 C C . GLU A 1 89 ? -2.025 8.171 -6.002 1.00 89.94 89 GLU A C 1
ATOM 641 O O . GLU A 1 89 ? -1.387 7.813 -6.988 1.00 89.94 89 GLU A O 1
ATOM 646 N N . LYS A 1 90 ? -2.036 9.444 -5.592 1.00 91.56 90 LYS A N 1
ATOM 647 C CA . LYS A 1 90 ? -1.282 10.491 -6.294 1.00 91.56 90 LYS A CA 1
ATOM 648 C C . LYS A 1 90 ? 0.214 10.186 -6.361 1.00 91.56 90 LYS A C 1
ATOM 650 O O . LYS A 1 90 ? 0.832 10.461 -7.386 1.00 91.56 90 LYS A O 1
ATOM 655 N N . GLU A 1 91 ? 0.813 9.649 -5.300 1.00 91.06 91 GLU A N 1
ATOM 656 C CA . GLU A 1 91 ? 2.231 9.262 -5.322 1.00 91.06 91 GLU A CA 1
ATOM 657 C C . GLU A 1 91 ? 2.490 8.023 -6.188 1.00 91.06 91 GLU A C 1
ATOM 659 O O . GLU A 1 91 ? 3.459 8.006 -6.950 1.00 91.06 91 GLU A O 1
ATOM 664 N N . ARG A 1 92 ? 1.591 7.032 -6.170 1.00 92.50 92 ARG A N 1
ATOM 665 C CA . ARG A 1 92 ? 1.644 5.888 -7.093 1.00 92.50 92 ARG A CA 1
ATOM 666 C C . ARG A 1 92 ? 1.582 6.360 -8.547 1.00 92.50 92 ARG A C 1
ATOM 668 O O . ARG A 1 92 ? 2.396 5.947 -9.368 1.00 92.50 92 ARG A O 1
ATOM 675 N N . ASP A 1 93 ? 0.660 7.258 -8.876 1.00 92.94 93 ASP A N 1
ATOM 676 C CA . ASP A 1 93 ? 0.470 7.748 -10.244 1.00 92.94 93 ASP A CA 1
ATOM 677 C C . ASP A 1 93 ? 1.668 8.578 -10.729 1.00 92.94 93 ASP A C 1
ATOM 679 O O . ASP A 1 93 ? 2.080 8.473 -11.891 1.00 92.94 93 ASP A O 1
ATOM 683 N N . LYS A 1 94 ? 2.289 9.359 -9.833 1.00 92.94 94 LYS A N 1
ATOM 684 C CA . LYS A 1 94 ? 3.565 10.039 -10.108 1.00 92.94 94 LYS A CA 1
ATOM 685 C C . LYS A 1 94 ? 4.679 9.042 -10.401 1.00 92.94 94 LYS A C 1
ATOM 687 O O . LYS A 1 94 ? 5.396 9.229 -11.383 1.00 92.94 94 LYS A O 1
ATOM 692 N N . MET A 1 95 ? 4.807 7.993 -9.587 1.00 94.00 95 MET A N 1
ATOM 693 C CA . MET A 1 95 ? 5.781 6.921 -9.797 1.00 94.00 95 MET A CA 1
ATOM 694 C C . MET A 1 95 ? 5.576 6.265 -11.169 1.00 94.00 95 MET A C 1
ATOM 696 O O . MET A 1 95 ? 6.514 6.199 -11.960 1.00 94.00 95 MET A O 1
ATOM 700 N N . MET A 1 96 ? 4.346 5.862 -11.499 1.00 93.38 96 MET A N 1
ATOM 701 C CA . MET A 1 96 ? 4.022 5.245 -12.791 1.00 93.38 96 MET A CA 1
ATOM 702 C C . MET A 1 96 ? 4.337 6.170 -13.970 1.00 93.38 96 MET A C 1
ATOM 704 O O . MET A 1 96 ? 4.952 5.747 -14.946 1.00 93.38 96 MET A O 1
ATOM 708 N N . THR A 1 97 ? 3.996 7.454 -13.854 1.00 92.88 97 THR A N 1
ATOM 709 C CA . THR A 1 97 ? 4.315 8.461 -14.877 1.00 92.88 97 THR A CA 1
ATOM 710 C C . THR A 1 97 ? 5.826 8.640 -15.053 1.00 92.88 97 THR A C 1
ATOM 712 O O . THR A 1 97 ? 6.304 8.830 -16.173 1.00 92.88 97 THR A O 1
ATOM 715 N N . ALA A 1 98 ? 6.595 8.605 -13.962 1.00 92.12 98 ALA A N 1
ATOM 716 C CA . ALA A 1 98 ? 8.051 8.694 -14.014 1.00 92.12 98 ALA A CA 1
ATOM 717 C C . ALA A 1 98 ? 8.665 7.466 -14.699 1.00 92.12 98 ALA A C 1
ATOM 719 O O . ALA A 1 98 ? 9.536 7.631 -15.551 1.00 92.12 98 ALA A O 1
ATOM 720 N N . LEU A 1 99 ? 8.162 6.262 -14.407 1.00 93.56 99 LEU A N 1
ATOM 721 C CA . LEU A 1 99 ? 8.601 5.025 -15.057 1.00 93.56 99 LEU A CA 1
ATOM 722 C C . LEU A 1 99 ? 8.277 5.007 -16.554 1.00 93.56 99 LEU A C 1
ATOM 724 O O . LEU A 1 99 ? 9.131 4.642 -17.362 1.00 93.56 99 LEU A O 1
ATOM 728 N N . ASP A 1 100 ? 7.089 5.471 -16.948 1.00 90.88 100 ASP A N 1
ATOM 729 C CA . ASP A 1 100 ? 6.725 5.587 -18.364 1.00 90.88 100 ASP A CA 1
ATOM 730 C C . ASP A 1 100 ? 7.660 6.556 -19.114 1.00 90.88 100 ASP A C 1
ATOM 732 O O . ASP A 1 100 ? 8.049 6.288 -20.254 1.00 90.88 100 ASP A O 1
ATOM 736 N N . LYS A 1 101 ? 8.074 7.661 -18.475 1.00 91.25 101 LYS A N 1
ATOM 737 C CA . LYS A 1 101 ? 9.056 8.607 -19.038 1.00 91.25 101 LYS A CA 1
ATOM 738 C C . LYS A 1 101 ? 10.464 8.017 -19.099 1.00 91.25 101 LYS A C 1
ATOM 740 O O . LYS A 1 101 ? 11.127 8.150 -20.126 1.00 91.25 101 LYS A O 1
ATOM 745 N N . ALA A 1 102 ? 10.910 7.354 -18.036 1.00 89.38 102 ALA A N 1
ATOM 746 C CA . ALA A 1 102 ? 12.220 6.712 -17.970 1.00 89.38 102 ALA A CA 1
ATOM 747 C C . ALA A 1 102 ? 12.376 5.630 -19.050 1.00 89.38 102 ALA A C 1
ATOM 749 O O . ALA A 1 102 ? 13.385 5.587 -19.754 1.00 89.38 102 ALA A O 1
ATOM 750 N N . GLY A 1 103 ? 11.325 4.840 -19.294 1.00 87.00 103 GLY A N 1
ATOM 751 C CA . GLY A 1 103 ? 11.324 3.827 -20.349 1.00 87.00 103 GLY A CA 1
ATOM 752 C C . GLY A 1 103 ? 11.504 4.409 -21.757 1.00 87.00 103 GLY A C 1
ATOM 753 O O . GLY A 1 103 ? 12.089 3.759 -22.624 1.00 87.00 103 GLY A O 1
ATOM 754 N N . GLN A 1 104 ? 11.055 5.649 -21.981 1.00 89.06 104 GLN A N 1
ATOM 755 C CA . GLN A 1 104 ? 11.204 6.374 -23.249 1.00 89.06 104 GLN A CA 1
ATOM 756 C C . GLN A 1 104 ? 12.550 7.101 -23.383 1.00 89.06 104 GLN A C 1
ATOM 758 O O . GLN A 1 104 ? 12.949 7.428 -24.499 1.00 89.06 104 GLN A O 1
ATOM 763 N N . ALA A 1 105 ? 13.257 7.343 -22.275 1.00 89.56 105 ALA A N 1
AT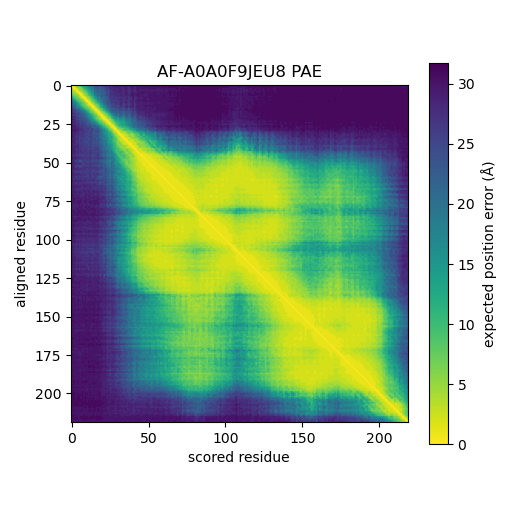OM 764 C CA . ALA A 1 105 ? 14.498 8.116 -22.246 1.00 89.56 105 ALA A CA 1
ATOM 765 C C . ALA A 1 105 ? 15.727 7.350 -22.772 1.00 89.56 105 ALA A C 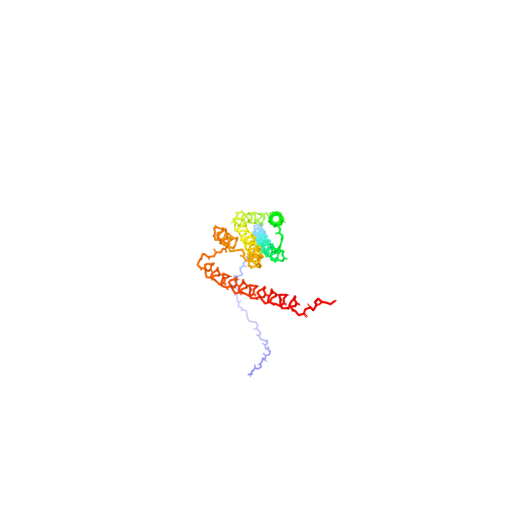1
ATOM 767 O O . ALA A 1 105 ? 16.789 7.946 -22.958 1.00 89.56 105 ALA A O 1
ATOM 768 N N . ALA A 1 106 ? 15.599 6.043 -23.027 1.00 90.69 106 ALA A N 1
ATOM 769 C CA . ALA A 1 106 ? 16.675 5.234 -23.586 1.00 90.69 106 ALA A CA 1
ATOM 770 C C . ALA A 1 106 ? 17.180 5.810 -24.921 1.00 90.69 106 ALA A C 1
ATOM 772 O O . ALA A 1 106 ? 16.400 6.300 -25.741 1.00 90.69 106 ALA A O 1
ATOM 773 N N . THR A 1 107 ? 18.493 5.750 -25.155 1.00 87.38 107 THR A N 1
ATOM 774 C CA . THR A 1 107 ? 19.103 6.375 -26.341 1.00 87.38 107 THR A CA 1
ATOM 775 C C . THR A 1 107 ? 19.122 5.443 -27.545 1.00 87.38 107 THR A C 1
A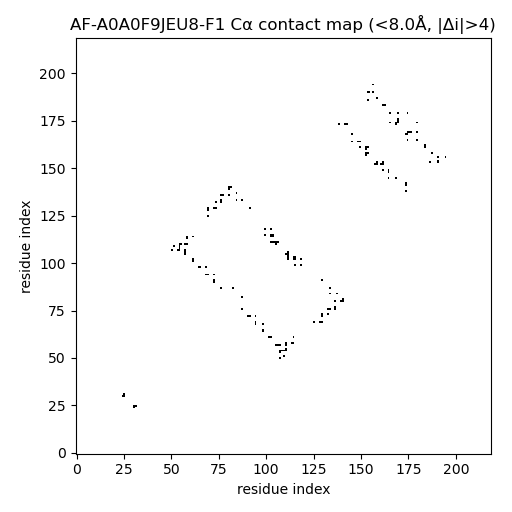TOM 777 O O . THR A 1 107 ? 19.129 5.893 -28.691 1.00 87.38 107 THR A O 1
ATOM 780 N N . THR A 1 108 ? 19.087 4.132 -27.307 1.00 89.75 108 THR A N 1
ATOM 781 C CA . THR A 1 108 ? 18.999 3.135 -28.370 1.00 89.75 108 THR A CA 1
ATOM 782 C C . THR A 1 108 ? 17.541 2.785 -28.671 1.00 89.75 108 THR A C 1
ATOM 784 O O . THR A 1 108 ? 16.749 2.477 -27.781 1.00 89.75 108 THR A O 1
ATOM 787 N N . ARG A 1 109 ? 17.174 2.751 -29.960 1.00 89.62 109 ARG A N 1
ATOM 788 C CA . ARG A 1 109 ? 15.812 2.378 -30.397 1.00 89.62 109 ARG A CA 1
ATOM 789 C C . ARG A 1 109 ? 15.405 0.981 -29.914 1.00 89.62 109 ARG A C 1
ATOM 791 O O . ARG A 1 109 ? 14.241 0.749 -29.597 1.00 89.62 109 ARG A O 1
ATOM 798 N N . ARG A 1 110 ? 16.375 0.060 -29.843 1.00 89.12 110 ARG A N 1
ATOM 799 C CA . ARG A 1 110 ? 16.177 -1.296 -29.318 1.00 89.12 110 ARG A CA 1
ATOM 800 C C . ARG A 1 110 ? 15.809 -1.270 -27.831 1.00 89.12 110 ARG A C 1
ATOM 802 O O . ARG A 1 110 ? 14.815 -1.891 -27.472 1.00 89.12 110 ARG A O 1
ATOM 809 N N . ALA A 1 111 ? 16.531 -0.515 -26.998 1.00 88.94 111 ALA A N 1
ATOM 810 C CA . ALA A 1 111 ? 16.188 -0.385 -25.582 1.00 88.94 111 ALA A CA 1
ATOM 811 C C . ALA A 1 111 ? 14.847 0.325 -25.373 1.00 88.94 111 ALA A C 1
ATOM 813 O O . ALA A 1 111 ? 14.048 -0.146 -24.578 1.00 88.94 111 ALA A O 1
ATOM 814 N N . GLN A 1 112 ? 14.526 1.378 -26.137 1.00 92.06 112 GLN A N 1
ATOM 815 C CA . GLN A 1 112 ? 13.207 2.031 -26.060 1.00 92.06 112 GLN A CA 1
ATOM 816 C C . GLN A 1 112 ? 12.057 1.036 -26.285 1.00 92.06 112 GLN A C 1
ATOM 818 O O . GLN A 1 112 ? 11.068 1.029 -25.551 1.00 92.06 112 GLN A O 1
ATOM 823 N N . GLN A 1 113 ? 12.182 0.172 -27.297 1.00 91.75 113 GLN A N 1
ATOM 824 C CA . GLN A 1 113 ? 11.166 -0.835 -27.593 1.00 91.75 113 GLN A CA 1
ATOM 825 C C . GLN A 1 113 ? 11.123 -1.941 -26.530 1.00 91.75 113 GLN A C 1
ATOM 827 O O . GLN A 1 113 ? 10.031 -2.351 -26.131 1.00 91.75 113 GLN A O 1
ATOM 832 N N . ASN A 1 114 ? 12.281 -2.383 -26.033 1.00 92.12 114 ASN A N 1
ATOM 833 C CA . ASN A 1 114 ? 12.367 -3.358 -24.945 1.00 92.12 114 ASN A CA 1
ATOM 834 C C . ASN A 1 114 ? 11.752 -2.815 -23.650 1.00 92.12 114 ASN A C 1
ATOM 836 O O . ASN A 1 114 ? 10.900 -3.480 -23.071 1.00 92.12 114 ASN A O 1
ATOM 840 N N . ASN A 1 115 ? 12.089 -1.589 -23.251 1.00 93.00 115 ASN A N 1
ATOM 841 C CA . ASN A 1 115 ? 11.562 -0.924 -22.059 1.00 93.00 115 ASN A CA 1
ATOM 842 C C . ASN A 1 115 ? 10.048 -0.716 -22.157 1.00 93.00 115 ASN A C 1
ATOM 844 O O . ASN A 1 115 ? 9.315 -1.002 -21.211 1.00 93.00 115 ASN A O 1
ATOM 848 N N . LYS A 1 116 ? 9.549 -0.303 -23.330 1.00 91.69 116 LYS A N 1
ATOM 849 C CA . LYS A 1 116 ? 8.106 -0.216 -23.585 1.00 91.69 116 LYS A CA 1
ATOM 850 C C . LYS A 1 116 ? 7.425 -1.576 -23.426 1.00 91.69 116 LYS A C 1
ATOM 852 O O . LYS A 1 116 ? 6.396 -1.673 -22.761 1.00 91.69 116 LYS A O 1
ATOM 857 N N . ASN A 1 117 ? 7.989 -2.626 -24.019 1.00 91.62 117 ASN A N 1
ATOM 858 C CA . ASN A 1 117 ? 7.451 -3.981 -23.903 1.00 91.62 117 ASN A CA 1
ATOM 859 C C . ASN A 1 117 ? 7.518 -4.501 -22.460 1.00 91.62 117 ASN A C 1
ATOM 861 O O . ASN A 1 117 ? 6.599 -5.189 -22.023 1.00 91.62 117 ASN A O 1
ATOM 865 N N . PHE A 1 118 ? 8.576 -4.165 -21.722 1.00 92.06 118 PHE A N 1
ATOM 866 C CA . PHE A 1 118 ? 8.715 -4.481 -20.307 1.00 92.06 118 PHE A CA 1
ATOM 867 C C . PHE A 1 118 ? 7.595 -3.826 -19.498 1.00 92.06 118 PHE A C 1
ATOM 869 O O . PHE A 1 118 ? 6.899 -4.528 -18.768 1.00 92.06 118 PHE A O 1
ATOM 876 N N . MET A 1 119 ? 7.361 -2.522 -19.673 1.00 93.06 119 MET A N 1
ATOM 877 C CA . MET A 1 119 ? 6.283 -1.821 -18.972 1.00 93.06 119 MET A CA 1
ATOM 878 C C . MET A 1 119 ? 4.917 -2.398 -19.322 1.00 93.06 119 MET A C 1
ATOM 880 O O . MET A 1 119 ? 4.140 -2.686 -18.424 1.00 93.06 119 MET A O 1
ATOM 884 N N . LEU A 1 120 ? 4.637 -2.662 -20.600 1.00 90.44 120 LEU A N 1
ATOM 885 C CA . LEU A 1 120 ? 3.367 -3.267 -21.015 1.00 90.44 120 LEU A CA 1
ATOM 886 C C . LEU A 1 120 ? 3.106 -4.626 -20.352 1.00 90.44 120 LEU A C 1
ATOM 888 O O . LEU A 1 120 ? 1.966 -4.923 -20.017 1.00 90.44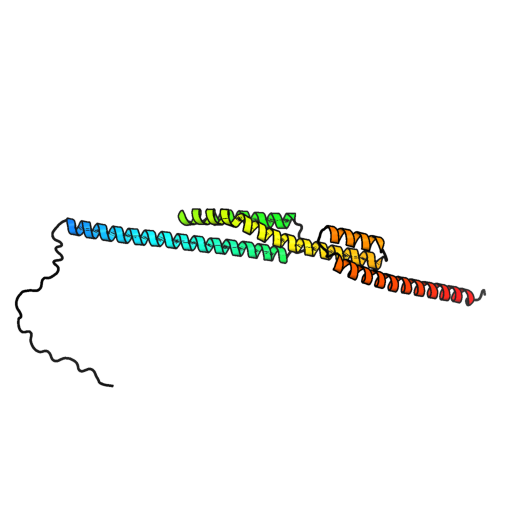 120 LEU A O 1
ATOM 892 N N . LYS A 1 121 ? 4.148 -5.439 -20.151 1.00 92.06 121 LYS A N 1
ATOM 893 C CA . LYS A 1 121 ? 4.026 -6.757 -19.511 1.00 92.06 121 LYS A CA 1
ATOM 894 C C . LYS A 1 121 ? 3.942 -6.686 -17.988 1.00 92.06 121 LYS A C 1
ATOM 896 O O . LYS A 1 121 ? 3.305 -7.538 -17.385 1.00 92.06 121 LYS A O 1
ATOM 901 N N . ASN A 1 122 ? 4.610 -5.712 -17.372 1.00 92.06 122 ASN A N 1
ATOM 902 C CA . ASN A 1 122 ? 4.769 -5.648 -15.918 1.00 92.06 122 ASN A CA 1
ATOM 903 C C . ASN A 1 122 ? 3.877 -4.600 -15.248 1.00 92.06 122 ASN A C 1
ATOM 905 O O . ASN A 1 122 ? 3.824 -4.562 -14.025 1.00 92.06 122 ASN A O 1
ATOM 909 N N . LYS A 1 123 ? 3.166 -3.760 -16.006 1.00 89.94 123 LYS A N 1
ATOM 910 C CA . LYS A 1 123 ? 2.320 -2.691 -15.457 1.00 89.94 123 LYS A CA 1
ATOM 911 C C . LYS A 1 123 ? 1.314 -3.210 -14.435 1.00 89.94 123 LYS A C 1
ATOM 913 O O . LYS A 1 123 ? 1.201 -2.628 -13.362 1.00 89.94 123 LYS A O 1
ATOM 918 N N . ASP A 1 124 ? 0.647 -4.319 -14.734 1.00 90.56 124 ASP A N 1
ATOM 919 C CA . ASP A 1 124 ? -0.337 -4.907 -13.822 1.00 90.56 124 ASP A CA 1
ATOM 920 C C . ASP A 1 124 ? 0.318 -5.434 -12.545 1.00 90.56 124 ASP A C 1
ATOM 922 O O . ASP A 1 124 ? -0.185 -5.188 -11.453 1.00 90.56 124 ASP A O 1
ATOM 926 N N . PHE A 1 125 ? 1.486 -6.070 -12.658 1.00 90.81 125 PHE A N 1
ATOM 927 C CA . PHE A 1 125 ? 2.258 -6.519 -11.499 1.00 90.81 125 PHE A CA 1
ATOM 928 C C . PHE A 1 125 ? 2.711 -5.345 -10.616 1.00 90.81 125 PHE A C 1
ATOM 930 O O . PHE A 1 125 ? 2.580 -5.396 -9.394 1.00 90.81 125 PHE A O 1
ATOM 937 N N . ILE A 1 126 ? 3.211 -4.267 -11.227 1.00 90.62 126 ILE A N 1
ATOM 938 C CA . ILE A 1 126 ? 3.620 -3.051 -10.512 1.00 90.62 126 ILE A CA 1
ATOM 939 C C . ILE A 1 126 ? 2.409 -2.440 -9.794 1.00 90.62 126 ILE A C 1
ATOM 941 O O . ILE A 1 126 ? 2.485 -2.131 -8.604 1.00 90.62 126 ILE A O 1
ATOM 945 N N . ASN A 1 127 ? 1.273 -2.328 -10.488 1.00 90.00 127 ASN A N 1
ATOM 946 C CA . ASN A 1 127 ? 0.029 -1.825 -9.911 1.00 90.00 127 ASN A CA 1
ATOM 947 C C . ASN A 1 127 ? -0.413 -2.671 -8.714 1.00 90.00 127 ASN A C 1
ATOM 949 O O . ASN A 1 127 ? -0.602 -2.117 -7.635 1.00 90.00 127 ASN A O 1
ATOM 953 N N . GLN A 1 128 ? -0.489 -3.995 -8.865 1.00 89.62 128 GLN A N 1
ATOM 954 C CA . GLN A 1 128 ? -0.866 -4.906 -7.781 1.00 89.62 128 GLN A CA 1
ATOM 955 C C . GLN A 1 128 ? 0.052 -4.749 -6.569 1.00 89.62 128 GLN A C 1
ATOM 957 O O . GLN A 1 128 ? -0.420 -4.570 -5.452 1.00 89.62 128 GLN A O 1
ATOM 962 N N . ARG A 1 129 ? 1.371 -4.726 -6.779 1.00 89.56 129 ARG A N 1
ATOM 963 C CA . ARG A 1 129 ? 2.342 -4.600 -5.686 1.00 89.56 129 ARG A CA 1
ATOM 964 C C . ARG A 1 129 ? 2.209 -3.278 -4.922 1.00 89.56 129 ARG A C 1
ATOM 966 O O . ARG A 1 129 ? 2.268 -3.257 -3.689 1.00 89.56 129 ARG A O 1
ATOM 973 N N . THR A 1 130 ? 1.986 -2.176 -5.637 1.00 89.00 130 THR A N 1
ATOM 974 C CA . THR A 1 130 ? 1.738 -0.874 -4.996 1.00 89.00 130 THR A CA 1
ATOM 975 C C . THR A 1 130 ? 0.391 -0.834 -4.272 1.00 89.00 130 THR A C 1
ATOM 977 O O . THR A 1 130 ? 0.327 -0.322 -3.156 1.00 89.00 130 THR A O 1
ATOM 980 N N . GLN A 1 131 ? -0.658 -1.439 -4.838 1.00 88.31 131 GLN A N 1
ATOM 981 C CA . GLN A 1 131 ? -1.978 -1.548 -4.209 1.00 88.31 131 GLN A CA 1
ATOM 982 C C . GLN A 1 131 ? -1.932 -2.364 -2.918 1.00 88.31 131 GLN A C 1
ATOM 984 O O . GLN A 1 131 ? -2.366 -1.866 -1.886 1.00 88.31 131 GLN A O 1
ATOM 989 N N . THR A 1 132 ? -1.311 -3.547 -2.925 1.00 88.12 132 THR A N 1
ATOM 990 C CA . THR A 1 132 ? -1.126 -4.362 -1.714 1.00 88.12 132 THR A CA 1
ATOM 991 C C . THR A 1 132 ? -0.415 -3.582 -0.608 1.00 88.12 132 THR A C 1
ATOM 993 O O . THR A 1 132 ? -0.783 -3.673 0.561 1.00 88.12 132 THR A O 1
ATOM 996 N N . SER A 1 133 ? 0.583 -2.768 -0.962 1.00 86.44 133 SER A N 1
ATOM 997 C CA . SER A 1 133 ? 1.275 -1.924 0.017 1.00 86.44 133 SER A CA 1
ATOM 998 C C . SER A 1 133 ? 0.347 -0.875 0.633 1.00 86.44 133 SER A C 1
ATOM 1000 O O . SER A 1 133 ? 0.387 -0.644 1.842 1.00 86.44 133 SER A O 1
ATOM 1002 N N . MET A 1 134 ? -0.512 -0.258 -0.182 1.00 88.88 134 MET A N 1
ATOM 1003 C CA . MET A 1 134 ? -1.510 0.706 0.285 1.00 88.88 134 MET A CA 1
ATOM 1004 C C . MET A 1 134 ? -2.578 0.042 1.166 1.00 88.88 134 MET A C 1
ATOM 1006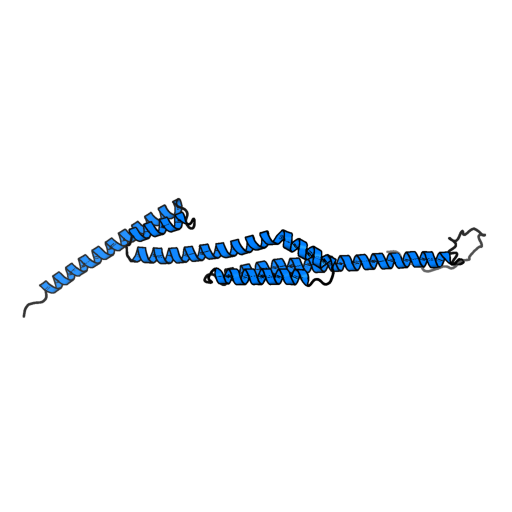 O O . MET A 1 134 ? -2.906 0.572 2.227 1.00 88.88 134 MET A O 1
ATOM 1010 N N . GLU A 1 135 ? -3.080 -1.128 0.769 1.00 85.38 135 GLU A N 1
ATOM 1011 C CA . GLU A 1 135 ? -4.066 -1.915 1.521 1.00 85.38 135 GLU A CA 1
ATOM 1012 C C . GLU A 1 135 ? -3.523 -2.357 2.882 1.00 85.38 135 GLU A C 1
ATOM 1014 O O . GLU A 1 135 ? -4.204 -2.212 3.892 1.00 85.38 135 GLU A O 1
ATOM 1019 N N . ALA A 1 136 ? -2.264 -2.793 2.954 1.00 81.62 136 ALA A N 1
ATOM 1020 C CA . ALA A 1 136 ? -1.642 -3.173 4.220 1.00 81.62 136 ALA A CA 1
ATOM 1021 C C . ALA A 1 136 ? -1.576 -2.007 5.226 1.00 81.62 136 ALA A C 1
ATOM 1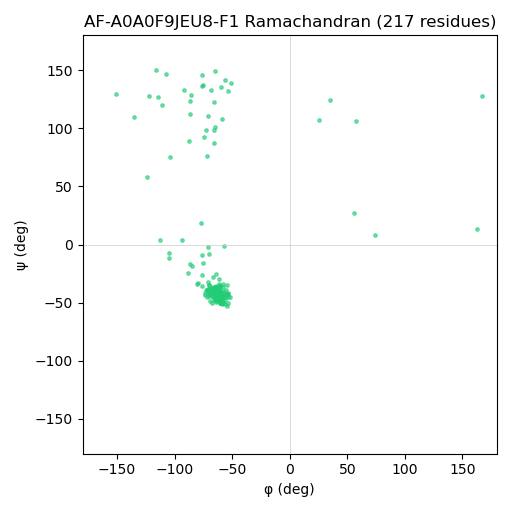023 O O . ALA A 1 136 ? -1.719 -2.217 6.434 1.00 81.62 136 ALA A O 1
ATOM 1024 N N . ILE A 1 137 ? -1.360 -0.772 4.757 1.00 80.19 137 ILE A N 1
ATOM 1025 C CA . ILE A 1 137 ? -1.434 0.416 5.621 1.00 80.19 137 ILE A CA 1
ATOM 1026 C C . ILE A 1 137 ? -2.874 0.747 5.986 1.00 80.19 137 ILE A C 1
ATOM 1028 O O . ILE A 1 137 ? -3.124 1.076 7.144 1.00 80.19 137 ILE A O 1
ATOM 1032 N N . ARG A 1 138 ? -3.817 0.610 5.050 1.00 80.00 138 ARG A N 1
ATOM 1033 C CA . ARG A 1 138 ? -5.243 0.793 5.325 1.00 80.00 138 ARG A CA 1
ATOM 1034 C C . ARG A 1 138 ? -5.712 -0.133 6.447 1.00 80.00 138 ARG A C 1
ATOM 1036 O O . ARG A 1 138 ? -6.235 0.361 7.438 1.00 80.00 138 ARG A O 1
ATOM 1043 N N . SER A 1 139 ? -5.426 -1.431 6.367 1.00 83.12 139 SER A N 1
ATOM 1044 C CA . SER A 1 139 ? -5.794 -2.375 7.428 1.00 83.12 139 SER A CA 1
ATOM 1045 C C . SER A 1 139 ? -5.138 -2.017 8.765 1.00 83.12 139 SER A C 1
ATOM 1047 O O . SER A 1 139 ? -5.768 -2.119 9.811 1.00 83.12 139 SER A O 1
ATOM 1049 N N . LYS A 1 140 ? -3.892 -1.520 8.766 1.00 83.06 140 LYS A N 1
ATOM 1050 C CA . LYS A 1 140 ? -3.255 -1.022 10.000 1.00 83.06 140 LYS A CA 1
ATOM 1051 C C . LYS A 1 140 ? -3.953 0.215 10.567 1.00 83.06 140 LYS A C 1
ATOM 1053 O O . LYS A 1 140 ? -4.112 0.303 11.779 1.00 83.06 140 LYS A O 1
ATOM 1058 N N . GLN A 1 141 ? -4.352 1.166 9.724 1.00 81.19 141 GLN A N 1
ATOM 1059 C CA . GLN A 1 141 ? -5.109 2.347 10.150 1.00 81.19 141 GLN A CA 1
ATOM 1060 C C . GLN A 1 141 ? -6.472 1.952 10.720 1.00 81.19 141 GLN A C 1
ATOM 1062 O O . GLN A 1 141 ? -6.848 2.428 11.788 1.00 81.19 141 GLN A O 1
ATOM 1067 N N . GLU A 1 142 ? -7.189 1.065 10.033 1.00 85.44 142 GLU A N 1
ATOM 1068 C CA . GLU A 1 142 ? -8.498 0.566 10.453 1.00 85.44 142 GLU A CA 1
ATOM 1069 C C . GLU A 1 142 ? -8.396 -0.178 11.793 1.00 85.44 142 GLU A C 1
ATOM 1071 O O . GLU A 1 142 ? -9.180 0.105 12.695 1.00 85.44 142 GLU A O 1
ATOM 1076 N N . LEU A 1 143 ? -7.361 -1.007 11.995 1.00 88.25 143 LEU A N 1
ATOM 1077 C CA . LEU A 1 143 ? -7.088 -1.660 13.285 1.00 88.25 143 LEU A CA 1
ATOM 1078 C C . LEU A 1 143 ? -6.798 -0.658 14.412 1.00 88.25 143 LEU A C 1
ATOM 1080 O O . LEU A 1 143 ? -7.269 -0.834 15.534 1.00 88.25 143 LEU A O 1
ATOM 1084 N N . LEU A 1 144 ? -6.035 0.405 14.139 1.00 86.88 144 LEU A N 1
ATOM 1085 C CA . LEU A 1 144 ? -5.756 1.444 15.138 1.00 86.88 144 LEU A CA 1
ATOM 1086 C C . LEU A 1 144 ? -7.021 2.218 15.525 1.00 86.88 144 LEU A C 1
ATOM 1088 O O . LEU A 1 144 ? -7.235 2.506 16.706 1.00 86.88 144 LEU A O 1
ATOM 1092 N N . THR A 1 145 ? -7.864 2.547 14.546 1.00 87.38 145 THR A N 1
ATOM 1093 C CA . THR A 1 145 ? -9.166 3.180 14.786 1.00 87.38 145 THR A CA 1
ATOM 1094 C C . THR A 1 145 ? -10.078 2.262 15.591 1.00 87.38 145 THR A C 1
ATOM 1096 O O . THR A 1 145 ? -10.665 2.705 16.580 1.00 87.38 145 THR A O 1
ATOM 1099 N N . TYR A 1 146 ? -10.137 0.980 15.226 1.00 92.62 146 TYR A N 1
ATOM 1100 C CA . TYR A 1 146 ? -10.867 -0.042 15.968 1.00 92.62 146 TYR A CA 1
ATOM 1101 C C . TYR A 1 146 ? -10.430 -0.089 17.436 1.00 92.62 146 TYR A C 1
ATOM 1103 O O . TYR A 1 146 ? -11.268 0.082 18.316 1.00 92.62 146 TYR A O 1
ATOM 1111 N N . GLU A 1 147 ? -9.131 -0.210 17.728 1.00 93.19 147 GLU A N 1
ATOM 1112 C CA . GLU A 1 147 ? -8.634 -0.250 19.113 1.00 93.19 147 GLU A CA 1
ATOM 1113 C C . GLU A 1 147 ? -8.969 1.029 19.895 1.00 93.19 147 GLU A C 1
ATOM 1115 O O . GLU A 1 147 ? -9.279 0.988 21.090 1.00 93.19 147 GLU A O 1
ATOM 1120 N N . SER A 1 148 ? -8.955 2.186 19.226 1.00 92.94 148 SER A N 1
ATOM 1121 C CA . SER A 1 148 ? -9.365 3.453 19.834 1.00 92.94 148 SER A CA 1
ATOM 1122 C C . SER A 1 148 ? -10.845 3.448 20.231 1.00 92.94 148 SER A C 1
ATOM 1124 O O . SER A 1 148 ? -11.188 3.801 21.366 1.00 92.94 148 SER A O 1
ATOM 1126 N N . HIS A 1 149 ? -11.723 3.012 19.325 1.00 93.38 149 HIS A N 1
ATOM 1127 C CA . HIS A 1 149 ? -13.163 2.926 19.566 1.00 93.38 149 HIS A CA 1
ATOM 1128 C C . HIS A 1 149 ? -13.489 1.868 20.617 1.00 93.38 149 HIS A C 1
ATOM 1130 O O . HIS A 1 149 ? -14.208 2.154 21.574 1.00 93.38 149 HIS A O 1
ATOM 1136 N N . ARG A 1 150 ? -12.874 0.691 20.510 1.00 94.56 150 ARG A N 1
ATOM 1137 C CA . ARG A 1 150 ? -12.975 -0.397 21.479 1.00 94.56 150 ARG A CA 1
ATOM 1138 C C . ARG A 1 150 ? -12.633 0.085 22.886 1.00 94.56 150 ARG A C 1
ATOM 1140 O O . ARG A 1 150 ? -13.427 -0.080 23.809 1.00 94.56 150 ARG A O 1
ATOM 1147 N N . LYS A 1 151 ? -11.498 0.774 23.054 1.00 93.88 151 LYS A N 1
ATOM 1148 C CA . LYS A 1 151 ? -11.104 1.360 24.344 1.00 93.88 151 LYS A CA 1
ATOM 1149 C C . LYS A 1 151 ? -12.123 2.381 24.856 1.00 93.88 151 LYS A C 1
ATOM 1151 O O . LYS A 1 151 ? -12.395 2.419 26.056 1.00 93.88 151 LYS A O 1
ATOM 1156 N N . LYS A 1 152 ? -12.681 3.217 23.976 1.00 94.81 152 LYS A N 1
ATOM 1157 C CA . LYS A 1 152 ? -13.714 4.197 24.340 1.00 94.81 152 LYS A CA 1
ATOM 1158 C C . LYS A 1 152 ? -14.978 3.506 24.856 1.00 94.81 152 LYS A C 1
ATOM 1160 O O . LYS A 1 152 ? -15.469 3.887 25.914 1.00 94.81 152 LYS A O 1
ATOM 1165 N N . PHE A 1 153 ? -15.465 2.485 24.158 1.00 95.06 153 PHE A N 1
ATOM 1166 C CA . PHE A 1 153 ? -16.633 1.716 24.584 1.00 95.06 153 PHE A CA 1
ATOM 1167 C C . PHE A 1 153 ? -16.379 0.957 25.890 1.00 95.06 153 PHE A C 1
ATOM 1169 O O . PHE A 1 153 ? -17.194 1.045 26.805 1.00 95.06 153 PHE A O 1
ATOM 1176 N N . MET A 1 154 ? -15.208 0.326 26.047 1.00 94.00 154 MET A N 1
ATOM 1177 C CA . MET A 1 154 ? -14.816 -0.319 27.307 1.00 94.00 154 MET A CA 1
ATOM 1178 C C . MET A 1 154 ? -14.804 0.652 28.494 1.00 94.00 154 MET A C 1
ATOM 1180 O O . MET A 1 154 ? -15.300 0.316 29.567 1.00 94.00 154 MET A O 1
ATOM 1184 N N . ASN A 1 155 ? -14.264 1.862 28.313 1.00 91.00 155 ASN A N 1
ATOM 1185 C CA . ASN A 1 155 ? -14.229 2.883 29.366 1.00 91.00 155 ASN A CA 1
ATOM 1186 C C . ASN A 1 155 ? -15.621 3.409 29.739 1.00 91.00 155 ASN A C 1
ATOM 1188 O O . ASN A 1 155 ? -15.820 3.849 30.868 1.00 91.00 155 ASN A O 1
ATOM 1192 N N . ASN A 1 156 ? -16.560 3.375 28.795 1.00 92.69 156 ASN A N 1
ATOM 1193 C CA . ASN A 1 156 ? -17.937 3.820 28.990 1.00 92.69 156 ASN A CA 1
ATOM 1194 C C . ASN A 1 156 ? -18.883 2.680 29.402 1.00 92.69 156 ASN A C 1
ATOM 1196 O O . ASN A 1 156 ? -20.082 2.917 29.512 1.00 92.69 156 ASN A O 1
ATOM 1200 N N . PHE A 1 157 ? -18.364 1.464 29.610 1.00 91.62 157 PHE A N 1
ATOM 1201 C CA . PHE A 1 157 ? -19.153 0.253 29.875 1.00 91.62 157 PHE A CA 1
ATOM 1202 C C . PHE A 1 157 ? -20.209 -0.050 28.794 1.00 91.62 157 PHE A C 1
ATOM 1204 O O . PHE A 1 157 ? -21.224 -0.693 29.053 1.00 91.62 157 PHE A O 1
ATOM 1211 N N . ASP A 1 158 ? -19.968 0.391 27.558 1.00 93.44 158 ASP A N 1
ATOM 1212 C CA . ASP A 1 158 ? -20.913 0.262 26.450 1.00 93.44 158 ASP A CA 1
ATOM 1213 C C . ASP A 1 158 ? -20.735 -1.076 25.723 1.00 93.44 158 ASP A C 1
ATOM 1215 O O . ASP A 1 158 ? -19.955 -1.209 24.777 1.00 93.44 158 ASP A O 1
ATOM 1219 N N . ARG A 1 159 ? -21.456 -2.096 26.194 1.00 93.94 159 ARG A N 1
ATOM 1220 C CA . ARG A 1 159 ? -21.411 -3.452 25.621 1.00 93.94 159 ARG A CA 1
ATOM 1221 C C . ARG A 1 159 ? -22.062 -3.543 24.245 1.00 93.94 159 ARG A C 1
ATOM 1223 O O . ARG A 1 159 ? -21.612 -4.338 23.421 1.00 93.94 159 ARG A O 1
ATOM 1230 N N . ALA A 1 160 ? -23.123 -2.769 24.023 1.00 93.69 160 ALA A N 1
ATOM 1231 C CA . ALA A 1 160 ? -23.842 -2.771 22.757 1.00 93.69 160 ALA A CA 1
ATOM 1232 C C . ALA A 1 160 ? -22.943 -2.193 21.659 1.00 93.69 160 ALA A C 1
ATOM 1234 O O . ALA A 1 160 ? -22.674 -2.886 20.682 1.00 93.69 160 ALA A O 1
ATOM 1235 N N . GLY A 1 161 ? -22.351 -1.017 21.898 1.00 93.62 161 GLY A N 1
ATOM 1236 C CA . GLY A 1 161 ? -21.404 -0.401 20.967 1.00 93.62 161 GLY A CA 1
ATOM 1237 C C . GLY A 1 161 ? -20.150 -1.248 20.715 1.00 93.62 161 GLY A C 1
ATOM 1238 O O . GLY A 1 161 ? -19.651 -1.286 19.595 1.00 93.62 161 GLY A O 1
ATOM 1239 N N . LEU A 1 162 ? -19.659 -1.987 21.720 1.00 93.31 162 LEU A N 1
ATOM 1240 C CA . LEU A 1 162 ? -18.583 -2.977 21.542 1.00 93.31 162 LEU A CA 1
ATOM 1241 C C . LEU A 1 162 ? -18.975 -4.130 20.613 1.00 93.31 162 LEU A C 1
ATOM 1243 O O . LEU A 1 162 ? -18.154 -4.563 19.811 1.00 93.31 162 LEU A O 1
ATOM 1247 N N . THR A 1 163 ? -20.201 -4.635 20.743 1.00 95.19 163 THR A N 1
ATOM 1248 C CA . THR A 1 163 ? -20.693 -5.751 19.923 1.00 95.19 163 THR A CA 1
ATOM 1249 C C . THR A 1 163 ? -20.875 -5.305 18.477 1.00 95.19 163 THR A C 1
ATOM 1251 O O . THR A 1 163 ? -20.324 -5.942 17.586 1.00 95.19 163 THR A O 1
ATOM 1254 N N . GLU A 1 164 ? -21.537 -4.166 18.258 1.00 95.69 164 GLU A N 1
ATOM 1255 C CA . GLU A 1 164 ? -21.725 -3.579 16.923 1.00 95.69 164 GLU A CA 1
ATOM 1256 C C . GLU A 1 164 ? -20.377 -3.280 16.246 1.00 95.69 164 GLU A C 1
ATOM 1258 O O . GLU A 1 164 ? -20.155 -3.659 15.100 1.00 95.69 164 GLU A O 1
ATOM 1263 N N . LEU A 1 165 ? -19.417 -2.693 16.976 1.00 94.25 165 LEU A N 1
ATOM 1264 C CA . LEU A 1 165 ? -18.069 -2.447 16.453 1.00 94.25 165 LEU A CA 1
ATOM 1265 C C . LEU A 1 165 ? -17.372 -3.745 16.015 1.00 94.25 165 LEU A C 1
ATOM 1267 O O . LEU A 1 165 ? -16.693 -3.767 14.989 1.00 94.25 165 LEU A O 1
ATOM 1271 N N . ASN A 1 166 ? -17.494 -4.812 16.804 1.00 95.00 166 ASN A N 1
ATOM 1272 C CA . ASN A 1 166 ? -16.890 -6.101 16.486 1.00 95.00 166 ASN A CA 1
ATOM 1273 C C . ASN A 1 166 ? -17.531 -6.736 15.248 1.00 95.00 166 ASN A C 1
ATOM 1275 O O . ASN A 1 166 ? -16.806 -7.262 14.403 1.00 95.00 166 ASN A O 1
ATOM 1279 N N . GLU A 1 167 ? -18.858 -6.669 15.130 1.00 95.19 167 GLU A N 1
ATOM 1280 C CA . GLU A 1 167 ? -19.612 -7.154 13.970 1.00 95.19 167 GLU A CA 1
ATOM 1281 C C . GLU A 1 167 ? -19.187 -6.415 12.693 1.00 95.19 167 GLU A C 1
ATOM 1283 O O . GLU A 1 167 ? -18.745 -7.065 11.744 1.00 95.19 167 GLU A O 1
ATOM 1288 N N . ASP A 1 168 ? -19.158 -5.077 12.709 1.00 93.38 168 ASP A N 1
ATOM 1289 C CA . ASP A 1 168 ? -18.712 -4.250 11.575 1.00 93.38 168 ASP A CA 1
ATOM 1290 C C . ASP A 1 168 ? -17.280 -4.607 11.120 1.00 93.38 168 ASP A C 1
ATOM 1292 O O . ASP A 1 168 ? -16.955 -4.677 9.925 1.00 93.38 168 ASP A O 1
ATOM 1296 N N . MET A 1 169 ? -16.374 -4.839 12.076 1.00 92.50 169 MET A N 1
ATOM 1297 C CA . MET A 1 169 ? -14.981 -5.175 11.771 1.00 92.50 169 MET A CA 1
ATOM 1298 C C . MET A 1 169 ? -14.797 -6.626 11.297 1.00 92.50 169 MET A C 1
ATOM 1300 O O . MET A 1 169 ? -13.863 -6.909 10.543 1.00 92.50 169 MET A O 1
ATOM 1304 N N . ILE A 1 170 ? -15.678 -7.548 11.691 1.00 93.69 170 ILE A N 1
ATOM 1305 C CA . ILE A 1 170 ? -15.725 -8.907 11.135 1.00 93.69 170 ILE A CA 1
ATOM 1306 C C . ILE A 1 170 ? -16.276 -8.875 9.704 1.00 93.69 170 ILE A C 1
ATOM 1308 O O . ILE A 1 170 ? -15.690 -9.493 8.815 1.00 93.69 170 ILE A O 1
ATOM 1312 N N . GLU A 1 171 ? -17.362 -8.137 9.459 1.00 92.56 171 GLU A N 1
ATOM 1313 C CA . GLU A 1 171 ? -17.985 -8.024 8.133 1.00 92.56 171 GLU A CA 1
ATOM 1314 C C . GLU A 1 171 ? -17.047 -7.396 7.098 1.00 92.56 171 GLU A C 1
ATOM 1316 O O . GLU A 1 171 ? -16.990 -7.839 5.949 1.00 92.56 171 GLU A O 1
ATOM 1321 N N . SER A 1 172 ? -16.248 -6.409 7.510 1.00 87.94 172 SER A N 1
ATOM 1322 C CA . SER A 1 172 ? -15.204 -5.819 6.661 1.00 87.94 172 SER A CA 1
ATOM 1323 C C . SER A 1 172 ? -14.012 -6.752 6.393 1.00 87.94 172 SER A C 1
ATOM 1325 O O . SER A 1 172 ? -13.156 -6.428 5.567 1.00 87.94 172 SER A O 1
ATOM 1327 N N . GLY A 1 173 ? -13.939 -7.905 7.067 1.00 86.38 173 GLY A N 1
ATOM 1328 C CA . GLY A 1 173 ? -12.830 -8.856 6.974 1.00 86.38 173 GLY A CA 1
ATOM 1329 C C . GLY A 1 173 ? -11.558 -8.406 7.697 1.00 86.38 173 GLY A C 1
ATOM 1330 O O . GLY A 1 173 ? -10.519 -9.054 7.557 1.00 86.38 173 GLY A O 1
ATOM 1331 N N . LEU A 1 174 ? -11.618 -7.312 8.465 1.00 88.12 174 LEU A N 1
ATOM 1332 C CA . LEU A 1 174 ? -10.490 -6.802 9.243 1.00 88.12 174 LEU A CA 1
ATOM 1333 C C . LEU A 1 174 ? -10.150 -7.726 10.417 1.00 88.12 174 LEU A C 1
ATOM 1335 O O . LEU A 1 174 ? -8.976 -7.910 10.748 1.00 88.12 174 LEU A O 1
ATOM 1339 N N . LEU A 1 175 ? -11.179 -8.296 11.048 1.00 90.81 175 LEU A N 1
ATOM 1340 C CA . LEU A 1 175 ? -11.048 -9.192 12.189 1.00 90.81 175 LEU A CA 1
ATOM 1341 C C . LEU A 1 175 ? -11.548 -10.602 11.872 1.00 90.81 175 LEU A C 1
ATOM 1343 O O . LEU A 1 175 ? -12.471 -10.809 11.087 1.00 90.81 175 LEU A O 1
ATOM 1347 N N . ASN A 1 176 ? -10.944 -11.587 12.534 1.00 93.75 176 ASN A N 1
ATOM 1348 C CA . ASN A 1 176 ? -11.378 -12.976 12.455 1.00 93.75 176 ASN A CA 1
ATOM 1349 C C . ASN A 1 176 ? -12.499 -13.240 13.483 1.00 93.75 176 ASN A C 1
ATOM 1351 O O . ASN A 1 176 ? -12.270 -12.983 14.666 1.00 93.75 176 ASN A O 1
ATOM 1355 N N . PRO A 1 177 ? -13.650 -13.820 13.084 1.00 92.25 177 PRO A N 1
ATOM 1356 C CA . PRO A 1 177 ? -14.782 -14.058 13.983 1.00 92.25 177 PRO A CA 1
ATOM 1357 C C . PRO A 1 177 ? -14.436 -14.839 15.258 1.00 92.25 177 PRO A C 1
ATOM 1359 O O . PRO A 1 177 ? -14.889 -14.483 16.344 1.00 92.25 177 PRO A O 1
ATOM 1362 N N . GLU A 1 178 ? -13.622 -15.892 15.146 1.00 92.25 178 GLU A N 1
ATOM 1363 C CA . GLU A 1 178 ? -13.273 -16.768 16.272 1.00 92.25 178 GLU A CA 1
ATOM 1364 C C . GLU A 1 178 ? -12.391 -16.039 17.289 1.00 92.25 178 GLU A C 1
ATOM 1366 O O . GLU A 1 178 ? -12.603 -16.130 18.500 1.00 92.25 178 GLU A O 1
ATOM 1371 N N . VAL A 1 179 ? -11.420 -15.269 16.792 1.00 91.06 179 VAL A N 1
ATOM 1372 C CA . VAL A 1 179 ? -10.520 -14.469 17.633 1.00 91.06 179 VAL A CA 1
ATOM 1373 C C . VAL A 1 179 ? -11.289 -13.331 18.304 1.00 91.06 179 VAL A C 1
ATOM 1375 O O . VAL A 1 179 ? -11.109 -13.082 19.497 1.00 91.06 179 VAL A O 1
ATOM 1378 N N . THR A 1 180 ? -12.179 -12.668 17.564 1.00 92.50 180 THR A N 1
ATOM 1379 C CA . THR A 1 180 ? -12.996 -11.568 18.084 1.00 92.50 180 THR A CA 1
ATOM 1380 C C . THR A 1 180 ? -13.952 -12.034 19.175 1.00 92.50 180 THR A C 1
ATOM 1382 O O . THR A 1 180 ? -14.085 -11.347 20.184 1.00 92.50 180 THR A O 1
ATOM 1385 N N . ALA A 1 181 ? -14.558 -13.218 19.041 1.00 91.75 181 ALA A N 1
ATOM 1386 C CA . ALA A 1 181 ? -15.437 -13.770 20.071 1.00 91.75 181 ALA A CA 1
ATOM 1387 C C . ALA A 1 181 ? -14.707 -13.965 21.413 1.00 91.75 181 ALA A C 1
ATOM 1389 O O . ALA A 1 181 ? -15.202 -13.544 22.460 1.00 91.75 181 ALA A O 1
ATOM 1390 N N . ALA A 1 182 ? -13.494 -14.529 21.383 1.00 92.19 182 ALA A N 1
ATOM 1391 C CA . ALA A 1 182 ? -12.669 -14.690 22.581 1.00 92.19 182 ALA A CA 1
ATOM 1392 C C . ALA A 1 182 ? -12.245 -13.336 23.186 1.00 92.19 182 ALA A C 1
ATOM 1394 O O . ALA A 1 182 ? -12.245 -13.163 24.408 1.00 92.19 182 ALA A O 1
ATOM 1395 N N . GLN A 1 183 ? -11.917 -12.352 22.340 1.00 93.38 183 GLN A N 1
ATOM 1396 C CA . GLN A 1 183 ? -11.590 -10.997 22.790 1.00 93.38 183 GLN A CA 1
ATOM 1397 C C . GLN A 1 183 ? -12.790 -10.325 23.469 1.00 93.38 183 GLN A C 1
ATOM 1399 O O . GLN A 1 183 ? -12.640 -9.715 24.527 1.00 93.38 183 GLN A O 1
ATOM 1404 N N . GLN A 1 184 ? -13.982 -10.475 22.898 1.00 93.06 184 GLN A N 1
ATOM 1405 C CA . GLN A 1 184 ? -15.213 -9.892 23.417 1.00 93.06 184 GLN A CA 1
ATOM 1406 C C . GLN A 1 184 ? -15.587 -10.456 24.792 1.00 93.06 184 GLN A C 1
ATOM 1408 O O . GLN A 1 184 ? -15.966 -9.695 25.683 1.00 93.06 184 GLN A O 1
ATOM 1413 N N . GLU A 1 185 ? -15.424 -11.763 25.006 1.00 93.44 185 GLU A N 1
ATOM 1414 C CA . GLU A 1 185 ? -15.633 -12.377 26.322 1.00 93.44 185 GLU A CA 1
ATOM 1415 C C . GLU A 1 185 ? -14.686 -11.780 27.378 1.00 93.44 185 GLU A C 1
ATOM 1417 O O . GLU A 1 185 ? -15.115 -11.395 28.471 1.00 93.44 185 GLU A O 1
ATOM 1422 N N . SER A 1 186 ? -13.404 -11.618 27.029 1.00 93.62 186 SER A N 1
ATOM 1423 C CA . SER A 1 186 ? -12.425 -10.956 27.897 1.00 93.62 186 SER A CA 1
ATOM 1424 C C . SER A 1 186 ? -12.815 -9.504 28.204 1.00 93.62 186 SER A C 1
ATOM 1426 O O . SER A 1 186 ? -12.666 -9.044 29.339 1.00 93.62 186 SER A O 1
ATOM 1428 N N . ASP A 1 187 ? -13.323 -8.768 27.219 1.00 93.62 187 ASP A N 1
ATOM 1429 C CA . ASP A 1 187 ? -13.690 -7.357 27.376 1.00 93.62 187 ASP A CA 1
ATOM 1430 C C . ASP A 1 187 ? -14.892 -7.181 28.289 1.00 93.62 187 ASP A C 1
ATOM 1432 O O . ASP A 1 187 ? -14.883 -6.323 29.176 1.00 93.62 187 ASP A O 1
ATOM 1436 N N . PHE A 1 188 ? -15.894 -8.042 28.138 1.00 95.19 188 PHE A N 1
ATOM 1437 C CA . PHE A 1 188 ? -17.060 -8.062 29.012 1.00 95.19 188 PHE A CA 1
ATOM 1438 C C . PHE A 1 188 ? -16.692 -8.431 30.448 1.00 95.19 188 PHE A C 1
ATOM 1440 O O . PHE A 1 188 ? -17.191 -7.794 31.374 1.00 95.19 188 PHE A O 1
ATOM 1447 N N . ALA A 1 189 ? -15.753 -9.357 30.658 1.00 94.25 189 ALA A N 1
ATOM 1448 C CA . ALA A 1 189 ? -15.249 -9.664 31.997 1.00 94.25 189 ALA A CA 1
ATOM 1449 C C . ALA A 1 189 ? -14.509 -8.470 32.640 1.00 94.25 189 ALA A C 1
ATOM 1451 O O . ALA A 1 189 ? -14.591 -8.249 33.855 1.00 94.25 189 ALA A O 1
ATOM 1452 N N . ILE A 1 190 ? -13.789 -7.673 31.842 1.00 92.38 190 ILE A N 1
ATOM 1453 C CA . ILE A 1 190 ? -13.140 -6.441 32.316 1.00 92.38 190 ILE A CA 1
ATOM 1454 C C . ILE A 1 190 ? -14.191 -5.391 32.690 1.00 92.38 190 ILE A C 1
ATOM 1456 O O . ILE A 1 190 ? -14.078 -4.786 33.762 1.00 92.38 190 ILE A O 1
ATOM 1460 N N . ILE A 1 191 ? -15.215 -5.209 31.851 1.00 92.94 191 ILE A N 1
ATOM 1461 C CA . ILE A 1 191 ? -16.350 -4.315 32.117 1.00 92.94 191 ILE A CA 1
ATOM 1462 C C . ILE A 1 191 ? -17.061 -4.735 33.407 1.00 92.94 191 ILE A C 1
ATOM 1464 O O . ILE A 1 191 ? -17.163 -3.916 34.315 1.00 92.94 191 ILE A O 1
ATOM 1468 N N . ASP A 1 192 ? -17.417 -6.016 33.565 1.00 92.75 192 ASP A N 1
ATOM 1469 C CA . ASP A 1 192 ? -18.040 -6.557 34.784 1.00 92.75 192 ASP A CA 1
ATOM 1470 C C . ASP A 1 192 ? -17.236 -6.204 36.042 1.00 92.75 192 ASP A C 1
ATOM 1472 O O . ASP A 1 192 ? -17.778 -5.828 37.087 1.00 92.75 192 ASP A O 1
ATOM 1476 N N . LYS A 1 193 ? -15.911 -6.369 35.975 1.00 91.06 193 LYS A N 1
ATOM 1477 C CA . LYS A 1 193 ? -15.017 -6.092 37.101 1.00 91.06 193 LYS A CA 1
ATOM 1478 C C . LYS A 1 193 ? -14.961 -4.599 37.417 1.00 91.06 193 LYS A C 1
ATOM 1480 O O . LYS A 1 193 ? -14.858 -4.230 38.588 1.00 91.06 193 LYS A O 1
ATOM 1485 N N . ALA A 1 194 ? -14.986 -3.752 36.397 1.00 88.62 194 ALA A N 1
ATOM 1486 C CA . ALA A 1 194 ? -14.946 -2.308 36.552 1.00 88.62 194 ALA A CA 1
ATOM 1487 C C . ALA A 1 194 ? -16.283 -1.752 37.071 1.00 88.62 194 ALA A C 1
ATOM 1489 O O . ALA A 1 194 ? -16.270 -0.993 38.040 1.00 88.62 194 ALA A O 1
ATOM 1490 N N . GLU A 1 195 ? -17.419 -2.217 36.548 1.00 88.62 195 GLU A N 1
ATOM 1491 C CA . GLU A 1 195 ? -18.760 -1.883 37.045 1.00 88.62 195 GLU A CA 1
ATOM 1492 C C . GLU A 1 195 ? -18.913 -2.254 38.526 1.00 88.62 195 GLU A C 1
ATOM 1494 O O . GLU A 1 195 ? -19.336 -1.427 39.336 1.00 88.62 195 GLU A O 1
ATOM 1499 N N . ARG A 1 196 ? -18.467 -3.456 38.929 1.00 88.94 196 ARG A N 1
ATOM 1500 C CA . ARG A 1 196 ? -18.469 -3.868 40.347 1.00 88.94 196 ARG A CA 1
ATOM 1501 C C . ARG A 1 196 ? -17.631 -2.946 41.229 1.00 88.94 196 ARG A C 1
ATOM 1503 O O . ARG A 1 196 ? -18.046 -2.628 42.339 1.00 88.94 196 ARG A O 1
ATOM 1510 N N . LYS A 1 197 ? -16.458 -2.507 40.762 1.00 85.50 197 LYS A N 1
ATOM 1511 C CA . LYS A 1 197 ? -15.612 -1.567 41.518 1.00 85.50 197 LYS A CA 1
ATOM 1512 C C . LYS A 1 197 ? -16.286 -0.209 41.697 1.00 85.50 197 LYS A C 1
ATOM 1514 O O . LYS A 1 197 ? -16.243 0.332 42.799 1.00 85.50 197 LYS A O 1
ATOM 1519 N N . VAL A 1 198 ? -16.911 0.320 40.646 1.00 82.88 198 VAL A N 1
ATOM 1520 C CA . VAL A 1 198 ? -17.658 1.586 40.710 1.00 82.88 198 VAL A CA 1
ATOM 1521 C C . VAL A 1 198 ? -18.843 1.457 41.667 1.00 82.88 198 VAL A C 1
ATOM 1523 O O . VAL A 1 198 ? -19.022 2.313 42.529 1.00 82.88 198 VAL A O 1
ATOM 1526 N N . ALA A 1 199 ? -19.594 0.355 41.596 1.00 79.50 199 ALA A N 1
ATOM 1527 C CA . ALA A 1 199 ? -20.710 0.090 42.501 1.00 79.50 199 ALA A CA 1
ATOM 1528 C C . ALA A 1 199 ? -20.270 0.035 43.976 1.00 79.50 199 ALA A C 1
ATOM 1530 O O . ALA A 1 199 ? -20.884 0.682 44.825 1.00 79.50 199 ALA A O 1
ATOM 1531 N N . VAL A 1 200 ? -19.173 -0.671 44.283 1.00 77.31 200 VAL A N 1
ATOM 1532 C CA . VAL A 1 200 ? -18.608 -0.715 45.644 1.00 77.31 200 VAL A CA 1
ATOM 1533 C C . VAL A 1 200 ? -18.171 0.679 46.094 1.00 77.31 200 VAL A C 1
ATOM 1535 O O . VAL A 1 200 ? -18.542 1.102 47.187 1.00 77.31 200 VAL A O 1
ATOM 1538 N N . SER A 1 201 ? -17.449 1.424 45.254 1.00 72.19 201 SER A N 1
ATOM 1539 C CA . SER A 1 201 ? -16.996 2.781 45.584 1.00 72.19 201 SER A CA 1
ATOM 1540 C C . SER A 1 201 ? -18.163 3.723 45.891 1.00 72.19 201 SER A C 1
ATOM 1542 O O . SER A 1 201 ? -18.123 4.440 46.889 1.00 72.19 201 SER A O 1
ATOM 1544 N N . ASN A 1 202 ? -19.225 3.685 45.082 1.00 72.50 202 ASN A N 1
ATOM 1545 C CA . ASN A 1 202 ? -20.421 4.496 45.309 1.00 72.50 202 ASN A CA 1
ATOM 1546 C C . ASN A 1 202 ? -21.149 4.085 46.596 1.00 72.50 202 ASN A C 1
ATOM 1548 O O . ASN A 1 202 ? -21.587 4.949 47.349 1.00 72.50 202 ASN A O 1
ATOM 1552 N N . SER A 1 203 ? -21.238 2.783 46.894 1.00 69.50 203 SER A N 1
ATOM 1553 C CA . SER A 1 203 ? -21.875 2.301 48.129 1.00 69.50 203 SER A CA 1
ATOM 1554 C C . SER A 1 203 ? -21.121 2.721 49.399 1.00 69.50 203 SER A C 1
ATOM 1556 O O . SER A 1 203 ? -21.747 3.079 50.394 1.00 69.50 203 SER A O 1
ATOM 1558 N N . VAL A 1 204 ? -19.782 2.744 49.355 1.00 69.25 204 VAL A N 1
ATOM 1559 C CA . VAL A 1 204 ? -18.938 3.216 50.465 1.00 69.25 204 VAL A CA 1
ATOM 1560 C C . VAL A 1 204 ? -19.047 4.733 50.628 1.00 69.25 204 VAL A C 1
ATOM 1562 O O . VAL A 1 204 ? -19.138 5.199 51.758 1.00 69.25 204 VAL A O 1
ATOM 1565 N N . GLY A 1 205 ? -19.094 5.491 49.526 1.00 65.00 205 GLY A N 1
ATOM 1566 C CA . GLY A 1 205 ? -19.311 6.942 49.554 1.00 65.00 205 GLY A CA 1
ATOM 1567 C C . GLY A 1 205 ? -20.645 7.316 50.202 1.00 65.00 205 GLY A C 1
ATOM 1568 O O . GLY A 1 205 ? -20.658 8.062 51.171 1.00 65.00 205 GLY A O 1
ATOM 1569 N N . ILE A 1 206 ? -21.746 6.690 49.769 1.00 64.31 206 ILE A N 1
ATOM 1570 C CA . ILE A 1 206 ? -23.073 6.895 50.376 1.00 64.31 206 ILE A CA 1
ATOM 1571 C C . ILE A 1 206 ? -23.064 6.524 51.866 1.00 64.31 206 ILE A C 1
ATOM 1573 O O . ILE A 1 206 ? -23.643 7.235 52.683 1.00 64.31 206 ILE A O 1
ATOM 1577 N N . GLY A 1 207 ? -22.401 5.424 52.239 1.00 62.28 207 GLY A N 1
ATOM 1578 C CA . GLY A 1 207 ? -22.279 5.015 53.640 1.00 62.28 207 GLY A CA 1
ATOM 1579 C C . GLY A 1 207 ? -21.484 6.007 54.496 1.00 62.28 207 GLY A C 1
ATOM 1580 O O . GLY A 1 207 ? -21.844 6.241 55.648 1.00 62.28 207 GLY A O 1
ATOM 1581 N N . PHE A 1 208 ? -20.432 6.612 53.941 1.00 61.84 208 PHE A N 1
ATOM 1582 C CA . PHE A 1 208 ? -19.633 7.630 54.619 1.00 61.84 208 PHE A CA 1
ATOM 1583 C C . PHE A 1 208 ? -20.364 8.973 54.719 1.00 61.84 208 PHE A C 1
ATOM 1585 O O . PHE A 1 208 ? -20.353 9.569 55.791 1.00 61.84 208 PHE A O 1
ATOM 1592 N N . ASP A 1 209 ? -21.057 9.407 53.665 1.00 68.56 209 ASP A N 1
ATOM 1593 C CA . ASP A 1 209 ? -21.867 10.631 53.665 1.00 68.56 209 ASP A CA 1
ATOM 1594 C C . ASP A 1 209 ? -23.032 10.521 54.661 1.00 68.56 209 ASP A C 1
ATOM 1596 O O . ASP A 1 209 ? -23.281 11.431 55.454 1.00 68.56 209 ASP A O 1
ATOM 1600 N N . ALA A 1 210 ? -23.712 9.368 54.684 1.00 63.22 210 ALA A N 1
ATOM 1601 C CA . ALA A 1 210 ? -24.763 9.079 55.656 1.00 63.22 210 ALA A CA 1
ATOM 1602 C C . ALA A 1 210 ? -24.215 9.033 57.089 1.00 63.22 210 ALA A C 1
ATOM 1604 O O . ALA A 1 210 ? -24.856 9.540 58.007 1.00 63.22 210 ALA A O 1
ATOM 1605 N N . TRP A 1 211 ? -23.018 8.472 57.292 1.00 67.56 211 TRP A N 1
ATOM 1606 C CA . TRP A 1 211 ? -22.353 8.510 58.591 1.00 67.56 211 TRP A CA 1
ATOM 1607 C C . TRP A 1 211 ? -22.000 9.946 58.992 1.00 67.56 211 TRP A C 1
ATOM 1609 O O . TRP A 1 211 ? -22.399 10.363 60.074 1.00 67.56 211 TRP A O 1
ATOM 1619 N N . GLN A 1 212 ? -21.362 10.739 58.124 1.00 68.62 212 GLN A N 1
ATOM 1620 C CA . GLN A 1 212 ? -21.034 12.147 58.384 1.00 68.62 212 GLN A CA 1
ATOM 1621 C C . GLN A 1 212 ? -22.261 12.976 58.784 1.00 68.62 212 GLN A C 1
ATOM 1623 O O . GLN A 1 212 ? -22.186 13.728 59.754 1.00 68.62 212 GLN A O 1
ATOM 1628 N N . ALA A 1 213 ? -23.399 12.779 58.114 1.00 66.19 213 ALA A N 1
ATOM 1629 C CA . ALA A 1 213 ? -24.655 13.443 58.461 1.00 66.19 213 ALA A CA 1
ATOM 1630 C C . ALA A 1 213 ? -25.199 13.054 59.853 1.00 66.19 213 ALA A C 1
ATOM 1632 O O . ALA A 1 213 ? -25.915 13.837 60.468 1.00 66.19 213 ALA A O 1
ATOM 1633 N N . THR A 1 214 ? -24.860 11.867 60.373 1.00 63.44 214 THR A N 1
ATOM 1634 C CA . THR A 1 214 ? -25.282 11.417 61.718 1.00 63.44 214 THR A CA 1
ATOM 1635 C C . THR A 1 214 ? -24.360 11.853 62.858 1.00 63.44 214 THR A C 1
ATOM 1637 O O . THR A 1 214 ? -24.766 11.791 64.016 1.00 63.44 214 THR A O 1
ATOM 1640 N N . ILE A 1 215 ? -23.127 12.273 62.559 1.00 64.50 215 ILE A N 1
ATOM 1641 C CA . ILE A 1 215 ? -22.135 12.720 63.557 1.00 64.50 215 ILE A CA 1
ATOM 1642 C C . ILE A 1 215 ? -21.937 14.234 63.593 1.00 64.50 215 ILE A C 1
ATOM 1644 O O . ILE A 1 215 ? -21.307 14.707 64.536 1.00 64.50 215 ILE A O 1
ATOM 1648 N N . THR A 1 216 ? -22.448 15.004 62.628 1.00 57.91 216 THR A N 1
ATOM 1649 C CA . THR A 1 216 ? -22.560 16.461 62.784 1.00 57.91 216 THR A CA 1
ATOM 1650 C C . THR A 1 216 ? -23.655 16.766 63.807 1.00 57.91 216 THR A C 1
ATOM 1652 O O . THR A 1 216 ? -24.822 16.505 63.509 1.00 57.91 216 THR A O 1
ATOM 1655 N N . PRO A 1 217 ? -23.319 17.279 65.004 1.00 53.22 217 PRO A N 1
ATOM 1656 C CA . PRO A 1 217 ? -24.321 17.680 65.977 1.00 53.22 217 PRO A CA 1
ATOM 1657 C C . PRO A 1 217 ? -25.048 18.913 65.436 1.00 53.22 217 PRO A C 1
ATOM 1659 O O . PRO A 1 217 ? -24.404 19.847 64.956 1.00 53.22 217 PRO A O 1
ATOM 1662 N N . GLU A 1 218 ? -26.377 18.909 65.499 1.00 57.88 218 GLU A N 1
ATOM 1663 C CA . GLU A 1 218 ? -27.132 20.159 65.525 1.00 57.88 218 GLU A CA 1
ATOM 1664 C C . GLU A 1 218 ? -26.787 20.865 66.845 1.00 57.88 218 GLU A C 1
ATOM 1666 O O . GLU A 1 218 ? -27.323 20.496 67.887 1.00 57.88 218 GLU A O 1
ATOM 1671 N N . ASP A 1 219 ? -25.866 21.828 66.793 1.00 47.41 219 ASP A N 1
ATOM 1672 C CA . ASP A 1 219 ? -25.657 22.871 67.807 1.00 47.41 219 ASP A CA 1
ATOM 1673 C C . ASP A 1 219 ? -25.506 24.235 67.110 1.00 47.41 219 ASP A C 1
ATOM 1675 O O . ASP A 1 219 ? -24.618 24.368 66.231 1.00 47.41 219 ASP A O 1
#

Mean predicted aligned error: 15.21 Å

pLDDT: mean 79.38, std 18.23, range [34.38, 95.69]

Solvent-accessible surface area (backbone atoms only — not comparable to full-atom values): 12566 Å² total; per-residue (Å²): 140,84,83,90,80,85,86,82,92,76,82,91,76,92,79,80,90,77,83,81,64,84,75,83,68,79,82,47,83,60,50,61,49,51,50,48,50,53,51,51,48,53,54,50,53,52,49,51,50,51,53,52,50,51,21,51,52,50,37,53,51,49,55,50,50,52,54,50,51,52,51,49,49,51,50,51,49,68,76,41,62,85,65,56,66,73,59,55,50,53,51,51,50,50,50,53,52,49,50,60,50,56,29,61,65,44,89,39,73,66,17,25,53,50,32,48,53,48,46,73,71,40,47,65,57,54,49,50,57,55,47,53,49,52,47,57,38,48,54,51,42,51,49,53,52,47,54,53,51,48,52,50,24,56,76,65,63,36,62,64,63,42,49,53,54,50,50,56,36,33,75,71,62,79,42,56,66,72,63,49,52,57,50,49,53,54,49,51,53,51,34,55,54,50,53,51,51,53,53,51,52,51,55,51,49,54,53,50,53,56,47,51,66,72,68,58,75,95,124

Foldseek 3Di:
DDDDDDDDDDDDDDDDDDPPDVPPPPPDPVSVVVVVVVVVVVVVVVVVVVLVVLLVVLLVVLVVLLVVLLVVLLVVLVVCLPDDPVVSVVSLVVSLVVSLVSLCPRPRPSNNVVSVVVCVVCVVVSVVSSVVSNVVSVLVVLVVVLVVQCVVCLVVLNLVSNVVSLVVCVVVVSDDPVVSVVVSVVSNVSSVVVVVVVVVVVVVVVVVVVVVVVPPDPD